Protein AF-A0A920M1F6-F1 (afdb_monomer_lite)

Structure (mmCIF, N/CA/C/O backbone):
data_AF-A0A920M1F6-F1
#
_entry.id   AF-A0A920M1F6-F1
#
loop_
_atom_site.group_PDB
_atom_site.id
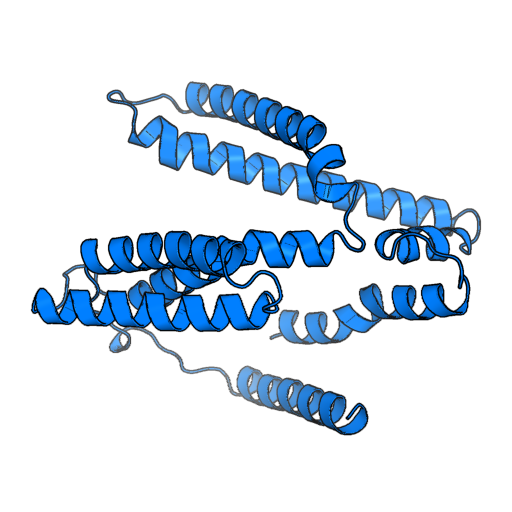_atom_site.type_symbol
_atom_site.label_atom_id
_atom_site.label_alt_id
_atom_site.label_comp_id
_atom_site.label_asym_id
_atom_site.label_entity_id
_atom_site.label_seq_id
_atom_site.pdbx_PDB_ins_code
_atom_site.Cartn_x
_atom_site.Cartn_y
_atom_site.Cartn_z
_atom_site.occupancy
_atom_site.B_iso_or_equiv
_atom_site.auth_seq_id
_atom_site.auth_comp_id
_atom_site.auth_asym_id
_atom_site.auth_atom_id
_atom_site.pdbx_PDB_model_num
ATOM 1 N N . MET A 1 1 ? -15.361 -2.751 -13.226 1.00 88.94 1 MET A N 1
ATOM 2 C CA . MET A 1 1 ? -15.049 -3.568 -14.422 1.00 88.94 1 MET A CA 1
ATOM 3 C C . MET A 1 1 ? -14.012 -2.939 -15.326 1.00 88.94 1 MET A C 1
ATOM 5 O O . MET A 1 1 ? -12.960 -3.536 -15.466 1.00 88.94 1 MET A O 1
ATOM 9 N N . PHE A 1 2 ? -14.235 -1.746 -15.883 1.00 92.50 2 PHE A N 1
ATOM 10 C CA . PHE A 1 2 ? -13.252 -1.105 -16.772 1.00 92.50 2 PHE A CA 1
ATOM 11 C C . PHE A 1 2 ? -11.829 -1.027 -16.178 1.00 92.50 2 PHE A C 1
ATOM 13 O O . PHE A 1 2 ? -10.873 -1.464 -16.807 1.00 92.50 2 PHE A O 1
ATOM 20 N N . ALA A 1 3 ? -11.695 -0.607 -14.915 1.00 94.44 3 ALA A N 1
ATOM 21 C CA . ALA A 1 3 ? -10.401 -0.586 -14.223 1.00 94.44 3 ALA A CA 1
ATOM 22 C C . ALA A 1 3 ? -9.715 -1.967 -14.123 1.00 94.44 3 ALA A C 1
ATOM 24 O O . ALA A 1 3 ? -8.491 -2.040 -14.118 1.00 94.44 3 ALA A O 1
ATOM 25 N N . ALA A 1 4 ? -10.479 -3.065 -14.064 1.00 94.06 4 ALA A N 1
ATOM 26 C CA . ALA A 1 4 ? -9.914 -4.414 -14.045 1.00 94.06 4 ALA A CA 1
ATOM 27 C C . ALA A 1 4 ? -9.305 -4.786 -15.407 1.00 94.06 4 ALA A C 1
ATOM 29 O O . ALA A 1 4 ? -8.218 -5.352 -15.439 1.00 94.06 4 ALA A O 1
ATOM 30 N N . TYR A 1 5 ? -9.933 -4.384 -16.519 1.00 93.81 5 TYR A N 1
ATOM 31 C CA . TYR A 1 5 ? -9.332 -4.513 -17.852 1.00 93.81 5 TYR A CA 1
ATOM 32 C C . TYR A 1 5 ? -8.062 -3.675 -17.995 1.00 93.81 5 TYR A C 1
ATOM 34 O O . TYR A 1 5 ? -7.055 -4.182 -18.477 1.00 93.81 5 TYR A O 1
ATOM 42 N N . LEU A 1 6 ? -8.070 -2.423 -17.522 1.00 94.31 6 LEU A N 1
ATOM 43 C CA . LEU A 1 6 ? -6.865 -1.587 -17.542 1.00 94.31 6 LEU A CA 1
ATOM 44 C C . LEU A 1 6 ? -5.716 -2.217 -16.743 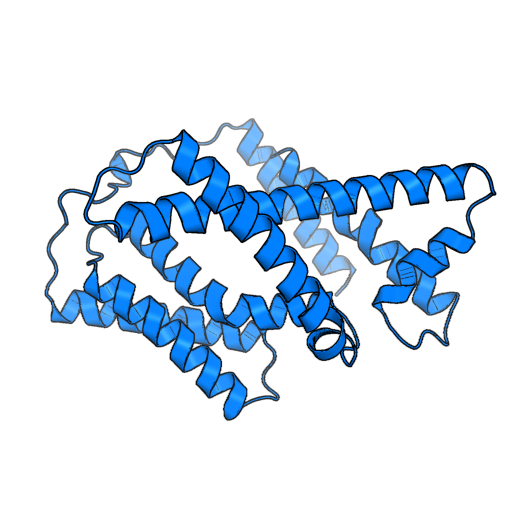1.00 94.31 6 LEU A C 1
ATOM 46 O O . LEU A 1 6 ? -4.565 -2.139 -17.161 1.00 94.31 6 LEU A O 1
ATOM 50 N N . LYS A 1 7 ? -6.015 -2.905 -15.634 1.00 93.19 7 LYS A N 1
ATOM 51 C CA . LYS A 1 7 ? -4.998 -3.641 -14.872 1.00 93.19 7 LYS A CA 1
ATOM 52 C C . LYS A 1 7 ? -4.358 -4.790 -15.655 1.00 93.19 7 LYS A C 1
ATOM 54 O O . LYS A 1 7 ? -3.181 -5.041 -15.428 1.00 93.19 7 LYS A O 1
ATOM 59 N N . LEU A 1 8 ? -5.069 -5.441 -16.580 1.00 92.88 8 LEU A N 1
ATOM 60 C CA . LEU A 1 8 ? -4.474 -6.473 -17.444 1.00 92.88 8 LEU A CA 1
ATOM 61 C C . LEU A 1 8 ? -3.410 -5.898 -18.391 1.00 92.88 8 LEU A C 1
ATOM 63 O O . LEU A 1 8 ? -2.488 -6.609 -18.774 1.00 92.88 8 LEU A O 1
ATOM 67 N N . LEU A 1 9 ? -3.509 -4.612 -18.742 1.00 92.81 9 LEU A N 1
ATOM 68 C CA . LEU A 1 9 ? -2.541 -3.930 -19.606 1.00 92.81 9 LEU A CA 1
ATOM 69 C C . LEU A 1 9 ? -1.298 -3.441 -18.847 1.00 92.81 9 LEU A C 1
ATOM 71 O O . LEU A 1 9 ? -0.249 -3.245 -19.456 1.00 92.81 9 LEU A O 1
ATOM 75 N N . MET A 1 10 ? -1.388 -3.259 -17.525 1.00 91.75 10 MET A N 1
ATOM 76 C CA . MET A 1 10 ? -0.304 -2.685 -16.716 1.00 91.75 10 MET A CA 1
ATOM 77 C C . MET A 1 10 ? 1.034 -3.436 -16.838 1.00 91.75 10 MET A C 1
ATOM 79 O O . MET A 1 10 ? 2.050 -2.760 -17.003 1.00 91.75 10 MET A O 1
ATOM 83 N N . PRO A 1 11 ? 1.095 -4.785 -16.820 1.00 90.25 11 PRO A N 1
ATOM 84 C CA . PRO A 1 11 ? 2.358 -5.497 -17.015 1.00 90.25 11 PRO A CA 1
ATOM 85 C C . PRO A 1 11 ? 3.022 -5.201 -18.366 1.00 90.25 11 PRO A C 1
ATOM 87 O O . PRO A 1 11 ? 4.239 -5.055 -18.429 1.00 90.25 11 PRO A O 1
ATOM 90 N N . PHE A 1 12 ? 2.244 -5.031 -19.438 1.00 90.12 12 PHE A N 1
ATOM 91 C CA . PHE A 1 12 ? 2.786 -4.703 -20.762 1.00 90.12 12 PHE A CA 1
ATOM 92 C C . PHE A 1 12 ? 3.363 -3.289 -20.828 1.00 90.12 12 PHE A C 1
ATOM 94 O O . PHE A 1 12 ? 4.331 -3.054 -21.542 1.00 90.12 12 PHE A O 1
ATOM 101 N N . VAL A 1 13 ?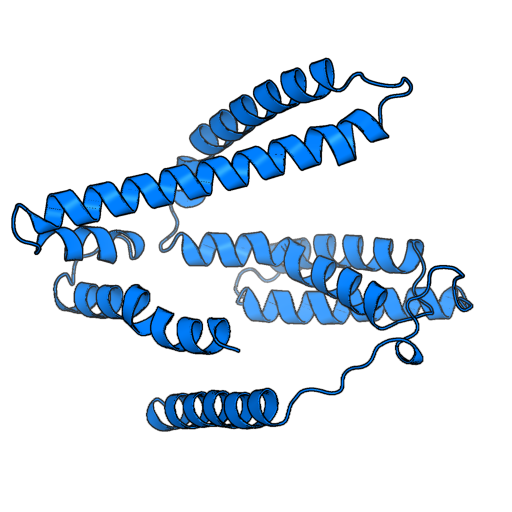 2.791 -2.346 -20.080 1.00 89.25 13 VAL A N 1
ATOM 102 C CA . VAL A 1 13 ? 3.265 -0.955 -20.062 1.00 89.25 13 VAL A CA 1
ATOM 103 C C . VAL A 1 13 ? 4.445 -0.774 -19.105 1.00 89.25 13 VAL A C 1
ATOM 105 O O . VAL A 1 13 ? 5.362 -0.019 -19.406 1.00 89.25 13 VAL A O 1
ATOM 108 N N . VAL A 1 14 ? 4.435 -1.454 -17.955 1.00 89.00 14 VAL A N 1
ATOM 109 C CA . VAL A 1 14 ? 5.391 -1.198 -16.862 1.00 89.00 14 VAL A CA 1
ATOM 110 C C . VAL A 1 14 ? 6.484 -2.264 -16.764 1.00 89.00 14 VAL A C 1
ATOM 112 O O . VAL A 1 14 ? 7.642 -1.925 -16.541 1.00 89.00 14 VAL A O 1
ATOM 115 N N . VAL A 1 15 ? 6.150 -3.548 -16.933 1.00 89.81 15 VAL A N 1
ATOM 116 C CA . VAL A 1 15 ? 7.088 -4.666 -16.711 1.00 89.81 15 VAL A CA 1
ATOM 117 C C . VAL A 1 15 ? 7.843 -5.028 -17.987 1.00 89.81 15 VAL A C 1
ATOM 119 O O . VAL A 1 15 ? 9.054 -5.234 -17.940 1.00 89.81 15 VAL A O 1
ATOM 122 N N . LEU A 1 16 ? 7.159 -5.064 -19.135 1.00 90.94 16 LEU A N 1
ATOM 123 C CA . LEU A 1 16 ? 7.772 -5.439 -20.412 1.00 90.94 16 LEU A CA 1
ATOM 124 C C . LEU A 1 16 ? 8.987 -4.563 -20.784 1.00 90.94 16 LEU A C 1
ATOM 126 O O . LEU A 1 16 ? 10.012 -5.146 -21.140 1.00 90.94 16 LEU A O 1
ATOM 130 N N . PRO A 1 17 ? 8.964 -3.218 -20.632 1.00 89.56 17 PRO A N 1
ATOM 131 C CA . PRO A 1 17 ? 10.164 -2.410 -20.859 1.00 89.56 17 PRO A CA 1
ATOM 132 C C . PRO A 1 17 ? 11.337 -2.811 -19.959 1.00 89.56 17 PRO A C 1
ATOM 134 O O . PRO A 1 17 ? 12.479 -2.786 -20.403 1.00 89.56 17 PRO A O 1
ATOM 137 N N . GLY A 1 18 ? 11.071 -3.233 -18.718 1.00 89.75 18 GLY A N 1
ATOM 138 C CA . GLY A 1 18 ? 12.097 -3.743 -17.808 1.00 89.75 18 GLY A CA 1
ATOM 139 C C . GLY A 1 18 ? 12.735 -5.048 -18.297 1.00 89.75 18 GLY A C 1
ATOM 140 O O . GLY A 1 18 ? 13.953 -5.192 -18.238 1.00 89.75 18 GLY A O 1
ATOM 141 N N . ILE A 1 19 ? 11.933 -5.966 -18.849 1.00 90.06 19 ILE A N 1
ATOM 142 C CA . ILE A 1 19 ? 12.428 -7.214 -19.457 1.00 90.06 19 ILE A CA 1
ATOM 143 C C . ILE A 1 19 ? 13.293 -6.900 -20.684 1.00 90.06 19 ILE A C 1
ATOM 145 O O . ILE A 1 19 ? 14.392 -7.435 -20.818 1.00 90.06 19 ILE A O 1
ATOM 149 N N . CYS A 1 20 ? 12.839 -5.996 -21.559 1.00 91.12 20 CYS A N 1
ATOM 150 C CA . CYS A 1 20 ? 13.628 -5.549 -22.709 1.00 91.12 20 CYS A CA 1
ATOM 151 C C . CYS A 1 20 ? 14.949 -4.897 -22.273 1.00 91.12 20 CYS A C 1
ATOM 153 O O . CYS A 1 20 ? 15.994 -5.180 -22.858 1.00 91.12 20 CYS A O 1
ATOM 155 N N . ALA A 1 21 ? 14.923 -4.075 -21.221 1.00 90.62 21 ALA A N 1
ATOM 156 C CA . ALA A 1 21 ? 16.116 -3.439 -20.675 1.00 90.62 21 ALA A CA 1
ATOM 157 C C . ALA A 1 21 ? 17.141 -4.452 -20.166 1.00 90.62 21 ALA A C 1
ATOM 159 O O . ALA A 1 21 ? 18.325 -4.268 -20.419 1.00 90.62 21 ALA A O 1
ATOM 160 N N . ALA A 1 22 ? 16.706 -5.531 -19.512 1.00 87.19 22 ALA A N 1
ATOM 161 C CA . ALA A 1 22 ? 17.607 -6.577 -19.032 1.00 87.19 22 ALA A CA 1
ATOM 162 C C . ALA A 1 22 ? 18.360 -7.289 -20.174 1.00 87.19 22 ALA A C 1
ATOM 164 O O . ALA A 1 22 ? 19.497 -7.714 -19.989 1.00 87.19 22 ALA A O 1
ATOM 165 N N . VAL A 1 23 ? 17.750 -7.391 -21.362 1.00 89.38 23 VAL A N 1
ATOM 166 C CA . VAL A 1 23 ? 18.384 -7.982 -22.554 1.00 89.38 23 VAL A CA 1
ATOM 167 C C . VAL A 1 23 ? 19.309 -6.984 -23.257 1.00 89.38 23 VAL A C 1
ATOM 169 O O . VAL A 1 23 ? 20.392 -7.353 -23.701 1.00 89.38 23 VAL A O 1
ATOM 172 N N . ILE A 1 24 ? 18.889 -5.722 -23.369 1.00 89.75 24 ILE A N 1
ATOM 173 C CA . ILE A 1 24 ? 19.624 -4.674 -24.099 1.00 89.75 24 ILE A CA 1
ATOM 174 C C . ILE A 1 24 ? 20.797 -4.121 -23.271 1.00 89.75 24 ILE A C 1
ATOM 176 O O . ILE A 1 24 ? 21.837 -3.772 -23.827 1.00 89.75 24 ILE A O 1
ATOM 180 N N . PHE A 1 25 ? 20.650 -4.064 -21.946 1.00 88.50 25 PHE A N 1
ATOM 181 C CA . PHE A 1 25 ? 21.624 -3.521 -20.999 1.00 88.50 25 PHE A CA 1
ATOM 182 C C . PHE A 1 25 ? 21.993 -4.570 -19.932 1.00 88.50 25 PHE A C 1
ATOM 184 O O . PHE A 1 25 ? 21.570 -4.461 -18.779 1.00 88.50 25 PHE A O 1
ATOM 191 N N . PRO A 1 26 ? 22.809 -5.583 -20.278 1.00 77.38 26 PRO A N 1
ATOM 192 C CA . PRO A 1 26 ? 23.112 -6.709 -19.387 1.00 77.38 26 PRO A CA 1
ATOM 193 C C . PRO A 1 26 ? 23.939 -6.332 -18.144 1.00 77.38 26 PRO A C 1
ATOM 195 O O . PRO A 1 26 ? 24.046 -7.130 -17.219 1.00 77.38 26 PRO A O 1
ATOM 198 N N . SER A 1 27 ? 24.521 -5.130 -18.096 1.00 78.75 27 SER A N 1
ATOM 199 C CA . SER A 1 27 ? 25.345 -4.630 -16.986 1.00 78.75 27 SER A CA 1
ATOM 200 C C . SER A 1 27 ? 24.613 -3.632 -16.073 1.00 78.75 27 SER A C 1
ATOM 202 O O . SER A 1 27 ? 25.235 -2.721 -15.529 1.00 78.75 27 SER A O 1
ATOM 204 N N . LEU A 1 28 ? 23.288 -3.740 -15.944 1.00 77.94 28 LEU A N 1
ATOM 205 C CA . LEU A 1 28 ? 22.504 -2.911 -15.023 1.00 77.94 28 LEU A CA 1
ATOM 206 C C . LEU A 1 28 ? 22.825 -3.276 -13.565 1.00 77.94 28 LEU A C 1
ATOM 208 O O . LEU A 1 28 ? 22.473 -4.356 -13.103 1.00 77.94 28 LEU A O 1
ATOM 212 N N . GLU A 1 29 ? 23.438 -2.352 -12.820 1.00 73.25 29 GLU A N 1
ATOM 213 C CA . GLU A 1 29 ? 23.715 -2.543 -11.386 1.00 73.25 29 GLU A CA 1
ATOM 214 C C . GLU A 1 29 ? 22.436 -2.568 -10.531 1.00 73.25 29 GLU A C 1
ATOM 216 O O . GLU A 1 29 ? 22.422 -3.160 -9.454 1.00 73.25 29 GLU A O 1
ATOM 221 N N . ARG A 1 30 ? 21.358 -1.902 -10.978 1.00 77.00 30 ARG A N 1
ATOM 222 C CA . ARG A 1 30 ? 20.078 -1.818 -10.254 1.00 77.00 30 ARG A CA 1
ATOM 223 C C . ARG A 1 30 ? 18.891 -2.008 -11.181 1.00 77.00 30 ARG A C 1
ATOM 225 O O . ARG A 1 30 ? 18.784 -1.333 -12.204 1.00 77.00 30 ARG A O 1
ATOM 232 N N . SER A 1 31 ? 17.941 -2.839 -10.757 1.00 82.62 31 SER A N 1
ATOM 233 C CA . SER A 1 31 ? 16.731 -3.134 -11.536 1.00 82.62 31 SER A CA 1
ATOM 234 C C . SER A 1 31 ? 15.872 -1.889 -11.808 1.00 82.62 31 SER A C 1
ATOM 236 O O . SER A 1 31 ? 15.339 -1.728 -12.904 1.00 82.62 31 SER A O 1
ATOM 238 N N . ASP A 1 32 ? 15.815 -0.945 -10.864 1.00 85.94 32 ASP A N 1
ATOM 239 C CA . ASP A 1 32 ? 15.001 0.272 -10.985 1.00 85.94 32 ASP A CA 1
ATOM 240 C C . ASP A 1 32 ? 15.524 1.263 -12.051 1.00 85.94 32 ASP A C 1
ATOM 242 O O . ASP A 1 32 ? 14.799 2.162 -12.480 1.00 85.94 32 ASP A O 1
ATOM 246 N N . GLN A 1 33 ? 16.771 1.105 -12.517 1.00 86.50 33 GLN A N 1
ATOM 247 C CA . GLN A 1 33 ? 17.351 1.931 -13.587 1.00 86.50 33 GLN A CA 1
ATOM 248 C C . GLN A 1 33 ? 16.920 1.486 -14.992 1.00 86.50 33 GLN A C 1
ATOM 250 O O . GLN A 1 33 ? 17.141 2.215 -15.960 1.00 86.50 33 GLN A O 1
ATOM 255 N N . ALA A 1 34 ? 16.266 0.328 -15.112 1.00 89.12 34 ALA A N 1
ATOM 256 C CA . ALA A 1 34 ? 15.835 -0.236 -16.385 1.00 89.12 34 ALA A CA 1
ATOM 257 C C . ALA A 1 34 ? 14.954 0.730 -17.195 1.00 89.12 34 ALA A C 1
ATOM 259 O O . ALA A 1 34 ? 15.193 0.949 -18.382 1.00 89.12 34 ALA A O 1
ATOM 260 N N . TYR A 1 35 ? 13.960 1.352 -16.554 1.00 88.12 35 TYR A N 1
ATOM 261 C CA . TYR A 1 35 ? 13.019 2.233 -17.248 1.00 88.12 35 TYR A CA 1
ATOM 262 C C . TYR A 1 35 ? 13.672 3.549 -17.723 1.00 88.12 35 TYR A C 1
ATOM 264 O O . TYR A 1 35 ? 13.534 3.871 -18.905 1.00 88.12 35 TYR A O 1
ATOM 272 N N . PRO A 1 36 ? 14.453 4.278 -16.894 1.00 88.12 36 PRO A N 1
ATOM 273 C CA . PRO A 1 36 ? 15.254 5.410 -17.373 1.00 88.12 36 PRO A CA 1
ATOM 274 C C . PRO A 1 36 ? 16.194 5.069 -18.540 1.00 88.12 36 PRO A C 1
ATOM 276 O O . PRO A 1 36 ? 16.301 5.852 -19.482 1.00 88.12 36 PRO A O 1
ATOM 279 N N . MET A 1 37 ? 16.835 3.895 -18.516 1.00 87.88 37 MET A N 1
ATOM 280 C CA . MET A 1 37 ? 17.718 3.448 -19.603 1.00 87.88 37 MET A CA 1
ATOM 281 C C . MET A 1 37 ? 16.955 3.143 -20.898 1.00 87.88 37 MET A C 1
ATOM 283 O O . MET A 1 37 ? 17.448 3.408 -21.989 1.00 87.88 37 MET A O 1
ATOM 287 N N . MET A 1 38 ? 15.724 2.636 -20.817 1.00 90.00 38 MET A N 1
ATOM 288 C CA . MET A 1 38 ? 14.868 2.507 -22.004 1.00 90.00 38 MET A CA 1
ATOM 289 C C . MET A 1 38 ? 14.459 3.872 -22.561 1.00 90.00 38 MET A C 1
ATOM 291 O O . MET A 1 38 ? 14.411 4.050 -23.777 1.00 90.00 38 MET A O 1
ATOM 295 N N . MET A 1 39 ? 14.203 4.858 -21.694 1.00 89.69 39 MET A N 1
ATOM 296 C CA . MET A 1 39 ? 13.847 6.208 -22.135 1.00 89.69 39 MET A CA 1
ATOM 297 C C . MET A 1 39 ? 14.970 6.870 -22.936 1.00 89.69 39 MET A C 1
ATOM 299 O O . MET A 1 39 ? 14.663 7.592 -23.879 1.00 89.69 39 MET A O 1
ATOM 303 N N . SER A 1 40 ? 16.248 6.600 -22.639 1.00 88.19 40 SER A N 1
ATOM 304 C CA . SER A 1 40 ? 17.364 7.189 -23.397 1.00 88.19 40 SER A CA 1
ATOM 305 C C . SER A 1 40 ? 17.432 6.739 -24.860 1.00 88.19 40 SER A C 1
ATOM 307 O O . SER A 1 40 ? 18.162 7.340 -25.641 1.00 88.19 40 SER A O 1
ATOM 309 N N . LEU A 1 41 ? 16.678 5.706 -25.249 1.00 90.50 41 LEU A N 1
ATOM 310 C CA . LEU A 1 41 ? 16.551 5.268 -26.642 1.00 90.50 41 LEU A CA 1
ATOM 311 C C . LEU A 1 41 ? 15.526 6.096 -27.442 1.00 90.50 41 LEU A C 1
ATOM 313 O O . LEU A 1 41 ? 15.408 5.924 -28.655 1.00 90.50 41 LEU A O 1
ATOM 317 N N . LEU A 1 42 ? 14.763 6.977 -26.786 1.00 93.12 42 LEU A N 1
ATOM 318 C CA . LEU A 1 42 ? 13.749 7.804 -27.438 1.00 93.12 42 LEU A CA 1
ATOM 319 C C . LEU A 1 42 ? 14.374 8.986 -28.201 1.00 93.12 42 LEU A C 1
ATOM 321 O O . LEU A 1 42 ? 15.347 9.582 -27.740 1.00 93.12 42 LEU A O 1
ATOM 325 N N . PRO A 1 43 ? 13.779 9.407 -29.334 1.00 94.94 43 PRO A N 1
ATOM 326 C CA . PRO A 1 43 ? 14.238 10.583 -30.066 1.00 94.94 43 PRO A CA 1
ATOM 327 C C . PRO A 1 43 ? 13.984 11.879 -29.281 1.00 94.94 43 PRO A C 1
ATOM 329 O O . PRO A 1 43 ? 13.056 11.972 -28.474 1.00 94.94 43 PRO A O 1
ATOM 332 N N . ASN A 1 44 ? 14.764 12.919 -29.592 1.00 87.38 44 ASN A N 1
ATOM 333 C CA . ASN A 1 44 ? 14.906 14.138 -28.780 1.00 87.38 44 ASN A CA 1
ATOM 334 C C . ASN A 1 44 ? 13.614 14.939 -28.480 1.00 87.38 44 ASN A C 1
ATOM 336 O O . ASN A 1 44 ? 13.601 15.712 -27.531 1.00 87.38 44 ASN A O 1
ATOM 340 N N . GLY A 1 45 ? 12.506 14.753 -29.203 1.00 92.62 45 GLY A N 1
ATOM 341 C CA . GLY A 1 45 ? 11.203 15.334 -28.828 1.00 92.62 45 GLY A CA 1
ATOM 342 C C . GLY A 1 45 ? 10.395 14.460 -27.857 1.00 92.62 45 GLY A C 1
ATOM 343 O O . GLY A 1 45 ? 9.853 14.946 -26.863 1.00 92.62 45 GLY A O 1
ATOM 344 N N . LEU A 1 46 ? 10.341 13.150 -28.122 1.00 93.75 46 LEU A N 1
ATOM 345 C CA . LEU A 1 46 ? 9.598 12.185 -27.303 1.00 93.75 46 LEU A CA 1
ATOM 346 C C . LEU A 1 46 ? 10.266 11.956 -25.947 1.00 93.75 46 LEU A C 1
ATOM 348 O O . LEU A 1 46 ? 9.567 11.794 -24.948 1.00 93.75 46 LEU A O 1
ATOM 352 N N . LEU A 1 47 ? 11.599 11.999 -25.891 1.00 92.31 47 LEU A N 1
ATOM 353 C CA . LEU A 1 47 ? 12.347 11.950 -24.637 1.00 92.31 47 LEU A CA 1
ATOM 354 C C . LEU A 1 47 ? 11.913 13.081 -23.691 1.00 92.31 47 LEU A C 1
ATOM 356 O O . LEU A 1 47 ? 11.578 12.828 -22.537 1.00 92.31 47 LEU A O 1
ATOM 360 N N . GLY A 1 48 ? 11.852 14.321 -24.190 1.00 93.12 48 GLY A N 1
ATOM 361 C CA . GLY A 1 48 ? 11.433 15.475 -23.390 1.00 93.12 48 GLY A CA 1
ATOM 362 C C . GLY A 1 48 ? 9.983 15.367 -22.914 1.00 93.12 48 GLY A C 1
ATOM 363 O O . GLY A 1 48 ? 9.698 15.605 -21.741 1.00 93.12 48 GLY A O 1
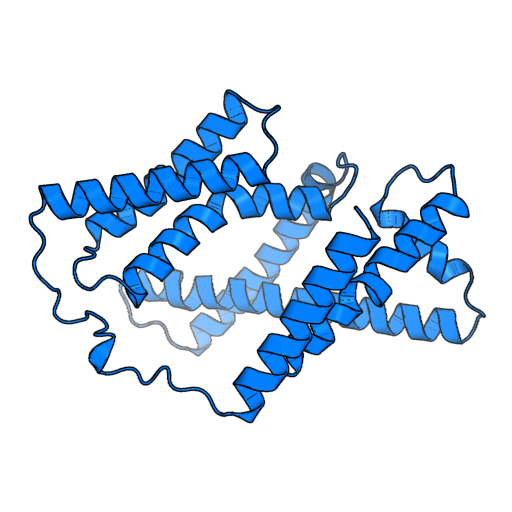ATOM 364 N N . LEU A 1 49 ? 9.073 14.943 -23.799 1.00 95.31 49 LEU A N 1
ATOM 365 C CA . LEU A 1 49 ? 7.659 14.753 -23.464 1.00 95.31 49 LEU A CA 1
ATOM 366 C C . LEU A 1 49 ? 7.461 13.676 -22.385 1.00 95.31 49 LEU A C 1
ATOM 368 O O . LEU A 1 49 ? 6.751 13.896 -21.405 1.00 95.31 49 LEU A O 1
ATOM 372 N N . THR A 1 50 ? 8.094 12.516 -22.557 1.00 93.00 50 THR A N 1
ATOM 373 C CA . THR A 1 50 ? 7.984 11.391 -21.616 1.00 93.00 50 THR A CA 1
ATOM 374 C C . THR A 1 50 ? 8.617 11.717 -20.268 1.00 93.00 50 THR A C 1
ATOM 376 O O . THR A 1 50 ? 8.028 11.413 -19.232 1.00 93.00 50 THR A O 1
ATOM 379 N N . PHE A 1 51 ? 9.761 12.403 -20.259 1.00 92.94 51 PHE A N 1
ATOM 380 C CA . PHE A 1 51 ? 10.393 12.884 -19.034 1.00 92.94 51 PHE A CA 1
ATOM 381 C C . PHE A 1 51 ? 9.506 13.885 -18.286 1.00 92.94 51 PHE A C 1
ATOM 383 O O . PHE A 1 51 ? 9.275 13.723 -17.088 1.00 92.94 51 PHE A O 1
ATOM 390 N N . ALA A 1 52 ? 8.938 14.874 -18.983 1.00 95.19 52 ALA A N 1
ATOM 391 C CA . ALA A 1 52 ? 8.021 15.837 -18.375 1.00 95.19 52 ALA A CA 1
ATOM 392 C C . ALA A 1 52 ? 6.779 15.152 -17.777 1.00 95.19 52 ALA A C 1
ATOM 394 O O . ALA A 1 52 ? 6.398 15.450 -16.644 1.00 95.19 52 ALA A O 1
ATOM 395 N N . ALA A 1 53 ? 6.184 14.197 -18.501 1.00 95.06 53 ALA A N 1
ATOM 396 C CA . ALA A 1 53 ? 5.041 13.423 -18.019 1.00 95.06 53 ALA A CA 1
ATOM 397 C C . ALA A 1 53 ? 5.385 12.593 -16.770 1.00 95.06 53 ALA A C 1
ATOM 399 O O . ALA A 1 53 ? 4.606 12.570 -15.816 1.00 95.06 53 ALA A O 1
ATOM 400 N N . LEU A 1 54 ? 6.561 11.957 -16.743 1.00 93.56 54 LEU A N 1
ATOM 401 C CA . LEU A 1 54 ? 7.036 11.181 -15.598 1.00 93.56 54 LEU A CA 1
ATOM 402 C C . LEU A 1 54 ? 7.224 12.067 -14.359 1.00 93.56 54 LEU A C 1
ATOM 404 O O . LEU A 1 54 ? 6.715 11.742 -13.288 1.00 93.56 54 LEU A O 1
ATOM 408 N N . ILE A 1 55 ? 7.901 13.210 -14.504 1.00 95.19 55 ILE A N 1
ATOM 409 C CA . ILE A 1 55 ? 8.106 14.160 -13.403 1.00 95.19 55 ILE A CA 1
ATOM 410 C C . ILE A 1 55 ? 6.767 14.695 -12.887 1.00 95.19 55 ILE A C 1
ATOM 412 O O . ILE A 1 55 ? 6.543 14.713 -11.676 1.00 95.19 55 ILE A O 1
ATOM 416 N N . ALA A 1 56 ? 5.847 15.069 -13.781 1.00 97.12 56 ALA A N 1
ATOM 417 C CA . ALA A 1 56 ? 4.512 15.521 -13.397 1.00 97.12 56 ALA A CA 1
ATOM 418 C C . ALA A 1 56 ? 3.741 14.442 -12.611 1.00 97.12 56 ALA A C 1
ATOM 420 O O . ALA A 1 56 ? 3.146 14.744 -11.574 1.00 97.12 56 ALA A O 1
ATOM 421 N N . ALA A 1 57 ? 3.794 13.181 -13.053 1.00 96.06 57 ALA A N 1
ATOM 422 C CA . ALA A 1 57 ? 3.156 12.058 -12.368 1.00 96.06 57 ALA A CA 1
ATOM 423 C C . ALA A 1 57 ? 3.763 11.789 -10.978 1.00 96.06 57 ALA A C 1
ATOM 425 O O . ALA A 1 57 ? 3.026 11.539 -10.018 1.00 96.06 57 ALA A O 1
ATOM 426 N N . ILE A 1 58 ? 5.091 11.889 -10.842 1.00 94.81 58 ILE A N 1
ATOM 427 C CA . ILE A 1 58 ? 5.795 11.741 -9.559 1.00 94.81 58 ILE A CA 1
ATOM 428 C C . ILE A 1 58 ? 5.392 12.862 -8.597 1.00 94.81 58 ILE A C 1
ATOM 430 O O . ILE A 1 58 ? 4.995 12.579 -7.467 1.00 94.81 58 ILE A O 1
ATOM 434 N N . ILE A 1 59 ? 5.435 14.125 -9.038 1.00 96.25 59 ILE A N 1
ATOM 435 C CA . ILE A 1 59 ? 5.061 15.280 -8.206 1.00 96.25 59 ILE A CA 1
ATOM 436 C C . ILE A 1 59 ? 3.595 15.180 -7.774 1.00 96.25 59 ILE A C 1
ATOM 438 O O . ILE A 1 59 ? 3.284 15.420 -6.609 1.00 96.25 59 ILE A O 1
ATOM 442 N N . SER A 1 60 ? 2.698 14.779 -8.679 1.00 97.38 60 SER A N 1
ATOM 443 C CA . SER A 1 60 ? 1.281 14.574 -8.364 1.00 97.38 60 SER A CA 1
ATOM 444 C C . SER A 1 60 ? 1.078 13.491 -7.296 1.00 97.38 60 SER A C 1
ATOM 446 O O . SER A 1 60 ? 0.347 13.705 -6.327 1.00 97.38 60 SER A O 1
ATOM 448 N N . SER A 1 61 ? 1.781 12.363 -7.421 1.00 96.81 61 SER A N 1
ATOM 449 C CA . SER A 1 61 ? 1.711 11.263 -6.453 1.00 96.81 61 SER A CA 1
ATOM 450 C C . SER A 1 61 ? 2.262 11.674 -5.085 1.00 96.81 61 SER A C 1
ATOM 452 O O . SER A 1 61 ? 1.619 11.424 -4.066 1.00 96.81 61 SER A O 1
ATOM 454 N N . LEU A 1 62 ? 3.408 12.365 -5.054 1.00 95.56 62 LEU A N 1
ATOM 455 C CA . LEU A 1 62 ? 3.997 12.896 -3.822 1.00 95.56 62 LEU A CA 1
ATOM 456 C C . LEU A 1 62 ? 3.061 13.896 -3.140 1.00 95.56 62 LEU A C 1
ATOM 458 O O . LEU A 1 62 ? 2.803 13.769 -1.947 1.00 95.56 62 LEU A O 1
ATOM 462 N N . ALA A 1 63 ? 2.491 14.840 -3.892 1.00 95.06 63 ALA A N 1
ATOM 463 C CA . ALA A 1 63 ? 1.542 15.810 -3.357 1.00 95.06 63 ALA A CA 1
ATOM 464 C C . ALA A 1 63 ? 0.313 15.124 -2.738 1.00 95.06 63 ALA A C 1
ATOM 466 O O . ALA A 1 63 ? -0.109 15.492 -1.641 1.00 95.06 63 ALA A O 1
ATOM 467 N N . SER A 1 64 ? -0.229 14.096 -3.402 1.00 96.88 64 SER A N 1
ATOM 468 C CA . SER A 1 64 ? -1.349 13.311 -2.879 1.00 96.88 64 SER A CA 1
ATOM 469 C C . SER A 1 64 ? -0.982 12.584 -1.579 1.00 96.88 64 SER A C 1
ATOM 471 O O . SER A 1 64 ? -1.701 12.724 -0.590 1.00 96.88 64 SER A O 1
ATOM 473 N N . MET A 1 65 ? 0.162 11.891 -1.534 1.00 96.06 65 MET A N 1
ATOM 474 C CA . MET A 1 65 ? 0.623 11.181 -0.333 1.00 96.06 65 MET A CA 1
ATOM 475 C C . MET A 1 65 ? 0.885 12.136 0.839 1.00 96.06 65 MET A C 1
ATOM 477 O O . MET A 1 65 ? 0.431 11.889 1.956 1.00 96.06 65 MET A O 1
ATOM 481 N N . THR A 1 66 ? 1.567 13.256 0.591 1.00 96.50 66 THR A N 1
ATOM 482 C CA . THR A 1 66 ? 1.836 14.282 1.606 1.00 96.50 66 THR A CA 1
ATOM 483 C C . THR A 1 66 ? 0.541 14.902 2.135 1.00 96.50 66 THR A C 1
ATOM 485 O O . THR A 1 66 ? 0.409 15.122 3.341 1.00 96.50 66 THR A O 1
ATOM 488 N N . ASN A 1 67 ? -0.448 15.135 1.268 1.00 96.19 67 ASN A N 1
ATOM 489 C CA . ASN A 1 67 ? -1.760 15.623 1.683 1.00 96.19 67 ASN A CA 1
ATOM 490 C C . ASN A 1 67 ? -2.516 14.600 2.549 1.00 96.19 67 ASN A C 1
ATOM 492 O O . ASN A 1 67 ? -3.122 14.973 3.555 1.00 96.19 67 ASN A O 1
ATOM 496 N N . SER A 1 68 ? -2.443 13.310 2.213 1.00 97.25 68 SER A N 1
ATOM 497 C CA . SER A 1 68 ? -3.017 12.244 3.040 1.00 97.25 68 SER A CA 1
ATOM 498 C C . SER A 1 68 ? -2.373 12.189 4.427 1.00 97.25 68 SER A C 1
ATOM 500 O O . SER A 1 68 ? -3.101 12.175 5.415 1.00 97.25 68 SER A O 1
ATOM 502 N N . ILE A 1 69 ? -1.038 12.247 4.530 1.00 97.06 69 ILE A N 1
ATOM 503 C CA . ILE A 1 69 ? -0.326 12.289 5.824 1.00 97.06 69 ILE A CA 1
ATOM 504 C C . ILE A 1 69 ? -0.774 13.501 6.651 1.00 97.06 69 ILE A C 1
ATOM 506 O O . ILE A 1 69 ? -1.083 13.375 7.835 1.00 97.06 69 ILE A O 1
ATOM 510 N N . SER A 1 70 ? -0.839 14.672 6.016 1.00 96.94 70 SER A N 1
ATOM 511 C CA . SER A 1 70 ? -1.276 15.923 6.638 1.00 96.94 70 SER A CA 1
ATOM 512 C C . SER A 1 70 ? -2.698 15.825 7.199 1.00 96.94 70 SER A C 1
ATOM 514 O O . SER A 1 70 ? -2.953 16.224 8.337 1.00 96.94 70 SER A O 1
ATOM 516 N N . THR A 1 71 ? -3.614 15.237 6.430 1.00 95.94 71 THR A N 1
ATOM 517 C CA . THR A 1 71 ? -5.027 15.099 6.804 1.00 95.94 71 THR A CA 1
ATOM 518 C C . THR A 1 71 ? -5.203 14.079 7.926 1.00 95.94 71 THR A C 1
ATOM 520 O O . THR A 1 71 ? -5.825 14.397 8.935 1.00 95.94 71 THR A O 1
ATOM 523 N N . ILE A 1 72 ? -4.582 12.899 7.807 1.00 96.44 72 ILE A N 1
ATOM 524 C CA . ILE A 1 72 ? -4.609 11.857 8.848 1.00 96.44 72 ILE A CA 1
ATOM 525 C C . ILE A 1 72 ? -4.052 12.418 10.159 1.00 96.44 72 ILE A C 1
ATOM 527 O O . ILE A 1 72 ? -4.663 12.288 11.215 1.00 96.44 72 ILE A O 1
ATOM 531 N N . PHE A 1 73 ? -2.916 13.117 10.117 1.00 97.00 73 PHE A N 1
ATOM 532 C CA . PHE A 1 73 ? -2.348 13.688 11.333 1.00 97.00 73 PHE A CA 1
ATOM 533 C C . PHE A 1 73 ? -3.226 14.793 11.931 1.00 97.00 73 PHE A C 1
ATOM 535 O O . PHE A 1 73 ? -3.415 14.842 13.142 1.00 97.00 73 PHE A O 1
ATOM 542 N N . THR A 1 74 ? -3.752 15.711 11.123 1.00 96.00 74 THR A N 1
ATOM 543 C CA . THR A 1 74 ? -4.516 16.855 11.650 1.00 96.00 74 THR A CA 1
ATOM 544 C C . THR A 1 74 ? -5.889 16.449 12.177 1.00 96.00 74 THR A C 1
ATOM 546 O O . THR A 1 74 ? -6.282 16.907 13.250 1.00 96.00 74 THR A O 1
ATOM 549 N N . ILE A 1 75 ? -6.605 15.585 11.456 1.00 93.75 75 ILE A N 1
ATOM 550 C CA . ILE A 1 75 ? -7.969 15.176 11.794 1.00 93.75 75 ILE A CA 1
ATOM 551 C C . ILE A 1 75 ? -7.952 13.996 12.768 1.00 93.75 75 ILE A C 1
ATOM 553 O O . ILE A 1 75 ? -8.534 14.094 13.847 1.00 93.75 75 ILE A O 1
ATOM 557 N N . ASP A 1 76 ? -7.254 12.910 12.433 1.00 93.62 76 ASP A N 1
ATOM 558 C CA . ASP A 1 76 ? -7.370 11.661 13.194 1.00 93.62 76 ASP A CA 1
ATOM 559 C C . ASP A 1 76 ? -6.512 11.660 14.463 1.00 93.62 76 ASP A C 1
ATOM 561 O O . ASP A 1 76 ? -6.871 11.005 15.441 1.00 93.62 76 ASP A O 1
ATOM 565 N N . VAL A 1 77 ? -5.400 12.405 14.474 1.00 94.75 77 VAL A N 1
ATOM 566 C CA . VAL A 1 77 ? -4.483 12.476 15.623 1.00 94.75 77 VAL A CA 1
ATOM 567 C C . VAL A 1 77 ? -4.656 13.786 16.388 1.00 94.75 77 VAL A C 1
ATOM 569 O O . VAL A 1 77 ? -5.080 13.779 17.540 1.00 94.75 77 VAL A O 1
ATOM 572 N N . TYR A 1 78 ? -4.349 14.928 15.773 1.00 94.38 78 TYR A N 1
ATOM 573 C CA . TYR A 1 78 ? -4.271 16.211 16.473 1.00 94.38 78 TYR A CA 1
ATOM 574 C C . TYR A 1 78 ? -5.632 16.680 17.000 1.00 94.38 78 TYR A C 1
ATOM 576 O O . TYR A 1 78 ? -5.744 17.015 18.177 1.00 94.38 78 TYR A O 1
ATOM 584 N N . ARG A 1 79 ? -6.679 16.680 16.162 1.00 93.38 79 ARG A N 1
ATOM 585 C CA . ARG A 1 79 ? -8.033 17.072 16.583 1.00 93.38 79 ARG A CA 1
ATOM 586 C C . ARG A 1 79 ? -8.604 16.116 17.634 1.00 93.38 79 ARG A C 1
ATOM 588 O O . ARG A 1 79 ? -9.162 16.603 18.609 1.00 93.38 79 ARG A O 1
ATOM 595 N N . ASN A 1 80 ? -8.427 14.802 17.481 1.00 91.31 80 ASN A N 1
ATOM 596 C CA . ASN A 1 80 ? -8.950 13.812 18.434 1.00 91.31 80 ASN A CA 1
ATOM 597 C C . ASN A 1 80 ? -8.224 13.809 19.791 1.00 91.31 80 ASN A C 1
ATOM 599 O O . ASN A 1 80 ? -8.839 13.495 20.806 1.00 91.31 80 ASN A O 1
ATOM 603 N N . LEU A 1 81 ? -6.930 14.147 19.829 1.00 91.94 81 LEU A N 1
ATOM 604 C CA . LEU A 1 81 ? -6.160 14.255 21.077 1.00 91.94 81 LEU A CA 1
ATOM 605 C C . LEU A 1 81 ? -6.266 15.639 21.734 1.00 91.94 81 LEU A C 1
ATOM 607 O O . LEU A 1 81 ? -5.912 15.795 22.904 1.00 91.94 81 LEU A O 1
ATOM 611 N N . SER A 1 82 ? -6.721 16.653 20.998 1.00 89.62 82 SER A N 1
ATOM 612 C CA . SER A 1 82 ? -6.920 17.994 21.536 1.00 89.62 82 SER A CA 1
ATOM 613 C C . SER A 1 82 ? -8.102 18.012 22.503 1.00 89.62 82 SER A C 1
ATOM 615 O O . SER A 1 82 ? -9.218 17.634 22.166 1.00 89.62 82 SER A O 1
ATOM 617 N N . SER A 1 83 ? -7.875 18.539 23.705 1.00 81.31 83 SER A N 1
ATOM 618 C CA . SER A 1 83 ? -8.925 18.758 24.708 1.00 81.31 83 SER A CA 1
ATOM 619 C C . SER A 1 83 ? -9.839 19.949 24.394 1.00 81.31 83 SER A C 1
ATOM 621 O O . SER A 1 83 ? -10.815 20.181 25.104 1.00 81.31 83 SER A O 1
ATOM 623 N N . LYS A 1 84 ? -9.515 20.730 23.356 1.00 88.62 84 LYS A N 1
ATOM 624 C CA . LYS A 1 84 ? -10.267 21.913 22.924 1.00 88.62 84 LYS A CA 1
ATOM 625 C C . LYS A 1 84 ? -10.658 21.798 21.461 1.00 88.62 84 LYS A C 1
ATOM 627 O O . LYS A 1 84 ? -9.912 21.226 20.663 1.00 88.62 84 LYS A O 1
ATOM 632 N N . GLU A 1 85 ? -11.772 22.430 21.104 1.00 86.75 85 GLU A N 1
ATOM 633 C CA . GLU A 1 85 ? -12.137 22.615 19.704 1.00 86.75 85 GLU A CA 1
ATOM 634 C C . GLU A 1 85 ? -11.059 23.433 18.987 1.00 86.75 85 GLU A C 1
ATOM 636 O O . GLU A 1 85 ? -10.721 24.554 19.374 1.00 86.75 85 GLU A O 1
ATOM 641 N N . VAL A 1 86 ? -10.491 22.841 17.939 1.00 90.38 86 VAL A N 1
ATOM 642 C CA . VAL A 1 86 ? -9.474 23.475 17.100 1.00 90.38 86 VAL A CA 1
ATOM 643 C C . VAL A 1 86 ? -10.153 24.026 15.854 1.00 90.38 86 VAL A C 1
ATOM 645 O O . VAL A 1 86 ? -10.840 23.290 15.139 1.00 90.38 86 VAL A O 1
ATOM 648 N N . SER A 1 87 ? -9.926 25.309 15.574 1.00 93.38 87 SER A N 1
ATOM 649 C CA . SER A 1 87 ? -10.441 25.961 14.371 1.00 93.38 87 SER A CA 1
ATOM 650 C C . SER A 1 87 ? -9.843 25.370 13.091 1.00 93.38 87 SER A C 1
ATOM 652 O O . SER A 1 87 ? -8.660 25.023 13.039 1.00 93.38 87 SER A O 1
ATOM 654 N N . GLU A 1 88 ? -10.638 25.335 12.019 1.00 93.44 88 GLU A N 1
ATOM 655 C CA . GLU A 1 88 ? -10.213 24.820 10.706 1.00 93.44 88 GLU A CA 1
ATOM 656 C C . GLU A 1 88 ? -8.966 25.543 10.170 1.00 93.44 88 GLU A C 1
ATOM 658 O O . GLU A 1 88 ? -8.030 24.919 9.675 1.00 93.44 88 GLU A O 1
ATOM 663 N N . ALA A 1 89 ? -8.885 26.865 10.357 1.00 93.81 89 ALA A N 1
ATOM 664 C CA . ALA A 1 89 ? -7.720 27.649 9.947 1.00 93.81 89 ALA A CA 1
ATOM 665 C C . ALA A 1 89 ? -6.425 27.209 10.657 1.00 93.81 89 ALA A C 1
ATOM 667 O O . ALA A 1 89 ? -5.343 27.259 10.065 1.00 93.81 89 ALA A O 1
ATOM 668 N N . SER A 1 90 ? -6.518 26.774 11.916 1.00 92.75 90 SER A N 1
ATOM 669 C CA . SER A 1 90 ? -5.376 26.239 12.662 1.00 92.75 90 SER A CA 1
ATOM 670 C C . SER A 1 90 ? -5.006 24.837 12.184 1.00 92.75 90 SER A C 1
ATOM 672 O O . SER A 1 90 ? -3.820 24.565 12.000 1.00 92.75 90 SER A O 1
ATOM 674 N N . LEU A 1 91 ? -5.993 23.980 11.899 1.00 93.94 91 LEU A N 1
ATOM 675 C CA . LEU A 1 91 ? -5.752 22.643 11.347 1.00 93.94 91 LEU A CA 1
ATOM 676 C C . LEU A 1 91 ? -5.036 22.708 9.998 1.00 93.94 91 LEU A C 1
ATOM 678 O O . LEU A 1 91 ? -4.051 22.003 9.809 1.00 93.94 91 LEU A O 1
ATOM 682 N N . VAL A 1 92 ? -5.433 23.618 9.104 1.00 94.81 92 VAL A N 1
ATOM 683 C CA . VAL A 1 92 ? -4.747 23.816 7.815 1.00 94.81 92 VAL A CA 1
ATOM 684 C C . VAL A 1 92 ? -3.296 24.270 8.013 1.00 94.81 92 VAL A C 1
ATOM 686 O O . VAL A 1 92 ? -2.396 23.781 7.329 1.00 94.81 92 VAL A O 1
ATOM 689 N N . LYS A 1 93 ? -3.027 25.181 8.960 1.00 95.81 93 LYS A N 1
ATOM 690 C CA . LYS A 1 93 ? -1.652 25.627 9.266 1.00 95.81 93 LYS A CA 1
ATOM 691 C C . LYS A 1 93 ? -0.788 24.478 9.787 1.00 95.81 93 LYS A C 1
ATOM 693 O O . LYS A 1 93 ? 0.324 24.287 9.301 1.00 95.81 93 LYS A O 1
ATOM 698 N N . ILE A 1 94 ? -1.307 23.702 10.736 1.00 95.69 94 ILE A N 1
ATOM 699 C CA . ILE A 1 94 ? -0.619 22.527 11.286 1.00 95.69 94 ILE A CA 1
ATOM 700 C C . ILE A 1 94 ? -0.395 21.494 10.183 1.00 95.69 94 ILE A C 1
ATOM 702 O O . ILE A 1 94 ? 0.715 20.994 10.030 1.00 95.69 94 ILE A O 1
ATOM 706 N N . GLY A 1 95 ? -1.409 21.247 9.358 1.00 96.00 95 GLY A N 1
ATOM 707 C CA . GLY A 1 95 ? -1.335 20.329 8.234 1.00 96.00 95 GLY A CA 1
ATOM 708 C C . GLY A 1 95 ? -0.237 20.696 7.244 1.00 96.00 95 GLY A C 1
ATOM 709 O O . GLY A 1 95 ? 0.533 19.823 6.842 1.00 96.00 95 GLY A O 1
ATOM 710 N N . ARG A 1 96 ? -0.096 21.978 6.894 1.00 95.69 96 ARG A N 1
ATOM 711 C CA . ARG A 1 96 ? 0.999 22.452 6.032 1.00 95.69 96 ARG A CA 1
ATOM 712 C C . ARG A 1 96 ? 2.374 22.221 6.660 1.00 95.69 96 ARG A C 1
ATOM 714 O O . ARG A 1 96 ? 3.302 21.847 5.949 1.00 95.69 96 ARG A O 1
ATOM 721 N N . ASN A 1 97 ? 2.510 22.404 7.972 1.00 96.69 97 ASN A N 1
ATOM 722 C CA . ASN A 1 97 ? 3.770 22.137 8.671 1.00 96.69 97 ASN A CA 1
ATOM 723 C C . ASN A 1 97 ? 4.095 20.637 8.689 1.00 96.69 97 ASN A C 1
ATOM 725 O O . ASN A 1 97 ? 5.220 20.251 8.388 1.00 96.69 97 ASN A O 1
ATOM 729 N N . VAL A 1 98 ? 3.104 19.788 8.972 1.00 97.19 98 VAL A N 1
ATOM 730 C CA . VAL A 1 98 ? 3.244 18.323 8.944 1.00 97.19 98 VAL A CA 1
ATOM 731 C C . VAL A 1 98 ? 3.624 17.840 7.549 1.00 97.19 98 VAL A C 1
ATOM 733 O O . VAL A 1 98 ? 4.519 17.012 7.416 1.00 97.19 98 VAL A O 1
ATOM 736 N N . ALA A 1 99 ? 3.003 18.397 6.507 1.00 96.44 99 ALA A N 1
ATOM 737 C CA . ALA A 1 99 ? 3.348 18.119 5.119 1.00 96.44 99 ALA A CA 1
ATOM 738 C C . ALA A 1 99 ? 4.836 18.399 4.847 1.00 96.44 99 ALA A C 1
ATOM 740 O O . ALA A 1 99 ? 5.559 17.503 4.412 1.00 96.44 99 ALA A O 1
ATOM 741 N N . TRP A 1 100 ? 5.320 19.598 5.185 1.00 96.62 100 TRP A N 1
ATOM 742 C CA . TRP A 1 100 ? 6.732 19.962 5.029 1.00 96.62 100 TRP A CA 1
ATOM 743 C C . TRP A 1 100 ? 7.682 19.050 5.810 1.00 96.62 100 TRP A C 1
ATOM 745 O O . TRP A 1 100 ? 8.669 18.571 5.253 1.00 96.62 100 TRP A O 1
ATOM 755 N N . ILE A 1 101 ? 7.369 18.769 7.076 1.00 96.88 101 ILE A N 1
ATOM 756 C CA . ILE A 1 101 ? 8.179 17.890 7.927 1.00 96.88 101 ILE A CA 1
ATOM 757 C C . ILE A 1 101 ? 8.212 16.466 7.358 1.00 96.88 101 ILE A C 1
ATOM 759 O O . ILE A 1 101 ? 9.275 15.852 7.317 1.00 96.88 101 ILE A O 1
ATOM 763 N N . SER A 1 102 ? 7.081 15.949 6.865 1.00 96.38 102 SER A N 1
ATOM 764 C CA . SER A 1 102 ? 7.008 14.606 6.279 1.00 96.38 102 SER A CA 1
ATOM 765 C C . SER A 1 102 ? 7.902 14.464 5.045 1.00 96.38 102 SER A C 1
ATOM 767 O O . SER A 1 102 ? 8.616 13.471 4.922 1.00 96.38 102 SER A O 1
ATOM 769 N N . VAL A 1 103 ? 7.937 15.482 4.175 1.00 96.00 103 VAL A N 1
ATOM 770 C CA . VAL A 1 103 ? 8.820 15.509 3.001 1.00 96.00 103 VAL A CA 1
ATOM 771 C C . VAL A 1 103 ? 10.284 15.586 3.431 1.00 96.00 103 VAL A C 1
ATOM 773 O O . VAL A 1 103 ? 11.114 14.863 2.888 1.00 96.00 103 VAL A O 1
ATOM 776 N N . LEU A 1 104 ? 10.608 16.407 4.435 1.00 96.25 104 LEU A N 1
ATOM 777 C CA . LEU A 1 104 ? 11.971 16.514 4.956 1.00 96.25 104 LEU A CA 1
ATOM 778 C C . LEU A 1 104 ? 12.474 15.173 5.512 1.00 96.25 104 LEU A C 1
ATOM 780 O O . LEU A 1 104 ? 13.573 14.739 5.170 1.00 96.25 104 LEU A O 1
ATOM 784 N N . ILE A 1 105 ? 11.653 14.489 6.316 1.00 95.50 105 ILE A N 1
ATOM 785 C CA . ILE A 1 105 ? 11.963 13.150 6.836 1.00 95.50 105 ILE A CA 1
ATOM 786 C C . ILE A 1 105 ? 12.145 12.164 5.677 1.00 95.50 105 ILE A C 1
ATOM 788 O O . ILE A 1 105 ? 13.131 11.430 5.655 1.00 95.50 105 ILE A O 1
ATOM 792 N N . ALA A 1 106 ? 11.248 12.176 4.685 1.00 93.19 106 ALA A N 1
ATOM 793 C CA . ALA A 1 106 ? 11.344 11.293 3.526 1.00 93.19 106 ALA A CA 1
ATOM 794 C C . ALA A 1 106 ? 12.663 11.483 2.756 1.00 93.19 106 ALA A C 1
ATOM 796 O O . ALA A 1 106 ? 13.312 10.495 2.421 1.00 93.19 106 ALA A O 1
ATOM 797 N N . VAL A 1 107 ? 13.104 12.727 2.530 1.00 93.31 107 VAL A N 1
ATOM 798 C CA . VAL A 1 107 ? 14.376 13.031 1.847 1.00 93.31 107 VAL A CA 1
ATOM 799 C C . VAL A 1 107 ? 15.582 12.520 2.641 1.00 93.31 107 VAL A C 1
ATOM 801 O O . VAL A 1 107 ? 16.484 11.917 2.059 1.00 93.31 107 VAL A O 1
ATOM 804 N N . ILE A 1 108 ? 15.591 12.710 3.964 1.00 94.25 108 ILE A N 1
ATOM 805 C CA . ILE A 1 108 ? 16.682 12.246 4.837 1.00 94.25 108 ILE A CA 1
ATOM 806 C C . ILE A 1 108 ? 16.742 10.710 4.865 1.00 94.25 108 ILE A C 1
ATOM 808 O O . ILE A 1 108 ? 17.824 10.125 4.805 1.00 94.25 108 ILE A O 1
ATOM 812 N N . CYS A 1 109 ? 15.586 10.048 4.920 1.00 90.38 10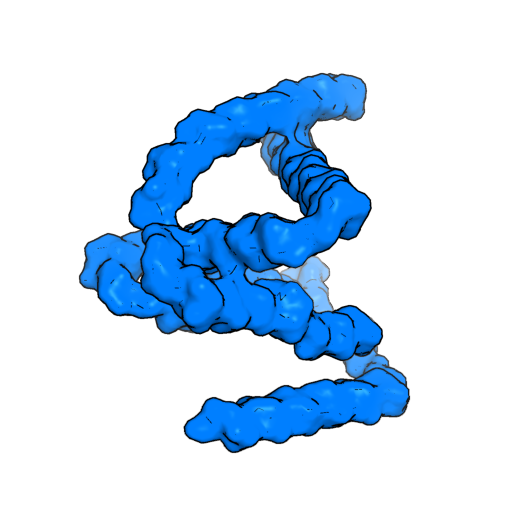9 CYS A N 1
ATOM 813 C CA . CYS A 1 109 ? 15.487 8.594 5.016 1.00 90.38 109 CYS A CA 1
ATOM 814 C C . CYS A 1 109 ? 15.627 7.865 3.668 1.00 90.38 109 CYS A C 1
ATOM 816 O O . CYS A 1 109 ? 15.940 6.675 3.666 1.00 90.38 109 CYS A O 1
ATOM 818 N N . ALA A 1 110 ? 15.439 8.541 2.529 1.00 87.75 110 ALA A N 1
ATOM 819 C CA . ALA A 1 110 ? 15.428 7.903 1.212 1.00 87.75 110 ALA A CA 1
ATOM 820 C C . ALA A 1 110 ? 16.728 7.141 0.903 1.00 87.75 110 ALA A C 1
ATOM 822 O O . ALA A 1 110 ? 16.685 5.960 0.562 1.00 87.75 110 ALA A O 1
ATOM 823 N N . LYS A 1 111 ? 17.895 7.785 1.053 1.00 84.06 111 LYS A N 1
ATOM 824 C CA . LYS A 1 111 ? 19.190 7.163 0.722 1.00 84.06 111 LYS A CA 1
ATOM 825 C C . LYS A 1 111 ? 19.567 6.015 1.676 1.00 84.06 111 LYS A C 1
ATOM 827 O O . LYS A 1 111 ? 19.945 4.968 1.160 1.00 84.06 111 LYS A O 1
ATOM 832 N N . PRO A 1 112 ? 19.469 6.146 3.014 1.00 84.81 112 PRO A N 1
ATOM 833 C CA . PRO A 1 112 ? 19.793 5.044 3.922 1.00 84.81 112 PRO A CA 1
ATOM 834 C C . PRO A 1 112 ? 18.889 3.816 3.766 1.00 84.81 112 PRO A C 1
ATOM 836 O O . PRO A 1 112 ? 19.370 2.699 3.910 1.00 84.81 112 PRO A O 1
ATOM 839 N N . LEU A 1 113 ? 17.598 4.011 3.470 1.00 82.00 113 LEU A N 1
ATOM 840 C CA . LEU A 1 113 ? 16.632 2.910 3.400 1.00 82.00 113 LEU A CA 1
ATOM 841 C C . LEU A 1 113 ? 16.610 2.212 2.036 1.00 82.00 113 LEU A C 1
ATOM 843 O O . LEU A 1 113 ? 16.504 0.992 1.975 1.00 82.00 113 LEU A O 1
ATOM 847 N N . LEU A 1 114 ? 16.704 2.973 0.942 1.00 80.94 114 LEU A N 1
ATOM 848 C CA . LEU A 1 114 ? 16.581 2.440 -0.423 1.00 80.94 114 LEU A CA 1
ATOM 849 C C . LEU A 1 114 ? 17.933 2.267 -1.119 1.00 80.94 114 LEU A C 1
ATOM 851 O O . LEU A 1 114 ? 18.037 1.549 -2.109 1.00 80.94 114 LEU A O 1
ATOM 855 N N . GLY A 1 115 ? 18.982 2.935 -0.635 1.00 67.56 115 GLY A N 1
ATOM 856 C CA . GLY A 1 115 ? 20.263 3.035 -1.327 1.00 67.56 115 GLY A CA 1
ATOM 857 C C . GLY A 1 115 ? 21.006 1.712 -1.503 1.00 67.56 115 GLY A C 1
ATOM 858 O O . GLY A 1 115 ? 21.840 1.644 -2.399 1.00 67.56 115 GLY A O 1
ATOM 859 N N . SER A 1 116 ? 20.710 0.690 -0.700 1.00 66.75 116 SER A N 1
ATOM 860 C CA . SER A 1 116 ? 21.340 -0.637 -0.742 1.00 66.75 116 SER A CA 1
ATOM 861 C C . SER A 1 116 ? 20.441 -1.741 -1.311 1.00 66.75 116 SER A C 1
ATOM 863 O O . SER A 1 116 ? 20.885 -2.880 -1.406 1.00 66.75 116 SER A O 1
ATOM 865 N N . MET A 1 117 ? 19.189 -1.436 -1.665 1.00 70.44 117 MET A N 1
ATOM 866 C CA . MET A 1 117 ? 18.228 -2.436 -2.140 1.00 70.44 117 MET A CA 1
ATOM 867 C C . MET A 1 117 ? 18.333 -2.622 -3.659 1.00 70.44 117 MET A C 1
ATOM 869 O O . MET A 1 117 ? 18.457 -1.647 -4.400 1.00 70.44 117 MET A O 1
ATOM 873 N N . GLU A 1 118 ? 18.227 -3.868 -4.127 1.00 72.06 118 GLU A N 1
ATOM 874 C CA . GLU A 1 118 ? 18.246 -4.205 -5.563 1.00 72.06 118 GLU A CA 1
ATOM 875 C C . GLU A 1 118 ? 17.000 -3.705 -6.312 1.00 72.06 118 GLU A C 1
ATOM 877 O O . GLU A 1 118 ? 17.067 -3.417 -7.512 1.00 72.06 118 GLU A O 1
ATOM 882 N N . SER A 1 119 ? 15.867 -3.601 -5.603 1.00 83.12 119 SER A N 1
ATOM 883 C CA . SER A 1 119 ? 14.596 -3.082 -6.113 1.00 83.12 119 SER A CA 1
ATOM 884 C C . SER A 1 119 ? 13.804 -2.345 -5.031 1.00 83.12 119 SER A C 1
ATOM 886 O O . SER A 1 119 ? 13.441 -2.915 -3.994 1.00 83.12 119 SER A O 1
ATOM 888 N N . ALA A 1 120 ? 13.450 -1.092 -5.307 1.00 87.31 120 ALA A N 1
ATOM 889 C CA . ALA A 1 120 ? 12.574 -0.289 -4.462 1.00 87.31 120 ALA A CA 1
ATOM 890 C C . ALA A 1 120 ? 11.165 -0.894 -4.345 1.00 87.31 120 ALA A C 1
ATOM 892 O O . ALA A 1 120 ? 10.536 -0.785 -3.291 1.00 87.31 120 ALA A O 1
ATOM 893 N N . PHE A 1 121 ? 10.674 -1.578 -5.386 1.00 88.19 121 PHE A N 1
ATOM 894 C CA . PHE A 1 121 ? 9.375 -2.255 -5.343 1.00 88.19 121 PHE A CA 1
ATOM 895 C C . PHE A 1 121 ? 9.352 -3.349 -4.272 1.00 88.19 121 PHE A C 1
ATOM 897 O O . PHE A 1 121 ? 8.443 -3.379 -3.444 1.00 88.19 121 PHE A O 1
ATOM 904 N N . GLN A 1 122 ? 10.380 -4.202 -4.230 1.00 88.12 122 GLN A N 1
ATOM 905 C CA . GLN A 1 122 ? 10.483 -5.254 -3.214 1.00 88.12 122 GLN A CA 1
ATOM 906 C C . GLN A 1 122 ? 10.567 -4.669 -1.805 1.00 88.12 122 GLN A C 1
ATOM 908 O O . GLN A 1 122 ? 9.905 -5.162 -0.894 1.00 88.12 122 GLN A O 1
ATOM 913 N N . TYR A 1 123 ? 11.311 -3.574 -1.631 1.00 89.00 123 TYR A N 1
ATOM 914 C CA . TYR A 1 123 ? 11.361 -2.864 -0.357 1.00 89.00 123 TYR A CA 1
ATOM 915 C C . TYR A 1 123 ? 9.974 -2.367 0.079 1.00 89.00 123 TYR A C 1
ATOM 917 O O . TYR A 1 123 ? 9.550 -2.643 1.201 1.00 89.00 123 TYR A O 1
ATOM 925 N N . ILE A 1 124 ? 9.237 -1.687 -0.810 1.00 90.06 124 ILE A N 1
ATOM 926 C CA . ILE A 1 124 ? 7.887 -1.181 -0.519 1.00 90.06 124 ILE A CA 1
ATOM 927 C C . ILE A 1 124 ? 6.951 -2.333 -0.146 1.00 90.06 124 ILE A C 1
ATOM 929 O O . ILE A 1 124 ? 6.243 -2.242 0.856 1.00 90.06 124 ILE A O 1
ATOM 933 N N . GLN A 1 125 ? 6.963 -3.432 -0.902 1.00 91.44 125 GLN A N 1
ATOM 934 C CA . GLN A 1 125 ? 6.107 -4.592 -0.639 1.00 91.44 125 GLN A CA 1
ATOM 935 C C . GLN A 1 125 ? 6.461 -5.280 0.686 1.00 91.44 125 GLN A C 1
ATOM 937 O O . GLN A 1 125 ? 5.576 -5.611 1.475 1.00 91.44 125 GLN A O 1
ATOM 942 N N . ASN A 1 126 ? 7.752 -5.441 0.974 1.00 90.31 126 ASN A N 1
ATOM 943 C CA . ASN A 1 126 ? 8.227 -6.041 2.214 1.00 90.31 126 ASN A CA 1
ATOM 944 C C . ASN A 1 126 ? 7.865 -5.170 3.430 1.00 90.31 126 ASN A C 1
ATOM 946 O O . ASN A 1 126 ? 7.369 -5.694 4.426 1.00 90.31 126 ASN A O 1
ATOM 950 N N . PHE A 1 127 ? 8.053 -3.848 3.329 1.00 90.81 127 PHE A N 1
ATOM 951 C CA . PHE A 1 127 ? 7.753 -2.884 4.391 1.00 90.81 127 PHE A CA 1
ATOM 952 C C . PHE A 1 127 ? 6.246 -2.737 4.642 1.00 90.81 127 PHE A C 1
ATOM 954 O O . PHE A 1 127 ? 5.783 -2.839 5.776 1.00 90.81 127 PHE A O 1
ATOM 961 N N . THR A 1 128 ? 5.448 -2.550 3.589 1.00 91.94 128 THR A N 1
ATOM 962 C CA . THR A 1 128 ? 3.979 -2.489 3.716 1.00 91.94 128 THR A CA 1
ATOM 963 C C . THR A 1 128 ? 3.408 -3.804 4.245 1.00 91.94 128 THR A C 1
ATOM 965 O O . THR A 1 128 ? 2.489 -3.794 5.068 1.00 91.94 128 THR A O 1
ATOM 968 N N . GLY A 1 129 ? 4.032 -4.932 3.891 1.00 92.56 129 GLY A N 1
ATOM 969 C CA . GLY A 1 129 ? 3.694 -6.264 4.378 1.00 92.56 129 GLY A CA 1
ATOM 970 C C . GLY A 1 129 ? 3.758 -6.452 5.898 1.00 92.56 129 GLY A C 1
ATOM 971 O O . GLY A 1 129 ? 3.170 -7.408 6.395 1.00 92.56 129 GLY A O 1
ATOM 972 N N . PHE A 1 130 ? 4.397 -5.555 6.661 1.00 92.44 130 PHE A N 1
ATOM 973 C CA . PHE A 1 130 ? 4.326 -5.587 8.130 1.00 92.44 130 PHE A CA 1
ATOM 974 C C . PHE A 1 130 ? 2.935 -5.221 8.662 1.00 92.44 130 PHE A C 1
ATOM 976 O O . PHE A 1 130 ? 2.504 -5.766 9.681 1.00 92.44 130 PHE A O 1
ATOM 983 N N . PHE A 1 131 ? 2.234 -4.323 7.964 1.00 93.12 131 PHE A N 1
ATOM 984 C CA . PHE A 1 131 ? 0.979 -3.717 8.414 1.00 93.12 131 PHE A CA 1
ATOM 985 C C . PHE A 1 131 ? -0.239 -4.242 7.647 1.00 93.12 131 PHE A C 1
ATOM 987 O O . PHE A 1 131 ? -1.309 -4.417 8.232 1.00 93.12 131 PHE A O 1
ATOM 994 N N . THR A 1 132 ? -0.088 -4.515 6.345 1.00 95.12 132 THR A N 1
ATOM 995 C CA . THR A 1 132 ? -1.188 -4.926 5.460 1.00 95.12 132 THR A CA 1
ATOM 996 C C . THR A 1 132 ? -1.991 -6.127 5.977 1.00 95.12 132 THR A C 1
ATOM 998 O O . THR A 1 132 ? -3.218 -6.033 5.947 1.00 95.12 132 THR A O 1
ATOM 1001 N N . PRO A 1 133 ? -1.384 -7.226 6.478 1.00 95.69 133 PRO A N 1
ATOM 1002 C CA . PRO A 1 133 ? -2.142 -8.381 6.961 1.00 95.69 133 PRO A CA 1
ATOM 1003 C C . PRO A 1 133 ? -3.116 -8.030 8.090 1.00 95.69 133 PRO A C 1
ATOM 1005 O O . PRO A 1 133 ? -4.290 -8.381 8.022 1.00 95.69 133 PRO A O 1
ATOM 1008 N N . GLY A 1 134 ? -2.653 -7.288 9.099 1.00 95.19 134 GLY A N 1
ATOM 1009 C CA . GLY A 1 134 ? -3.474 -6.876 10.236 1.00 95.19 134 GLY A CA 1
ATOM 1010 C C . GLY A 1 134 ? -4.589 -5.928 9.823 1.00 95.19 134 GLY A C 1
ATOM 1011 O O . GLY A 1 134 ? -5.742 -6.154 10.173 1.00 95.19 134 GLY A O 1
ATOM 1012 N N . ILE A 1 135 ? -4.274 -4.914 9.012 1.00 95.88 135 ILE A N 1
ATOM 1013 C CA . ILE A 1 135 ? -5.277 -3.978 8.484 1.00 95.88 135 ILE A CA 1
ATOM 1014 C C . ILE A 1 135 ? -6.348 -4.731 7.679 1.00 95.88 135 ILE A C 1
ATOM 1016 O O . ILE A 1 135 ? -7.539 -4.465 7.840 1.00 95.88 135 ILE A O 1
ATOM 1020 N N . LEU A 1 136 ? -5.949 -5.711 6.862 1.00 96.94 136 LEU A N 1
ATOM 1021 C CA . LEU A 1 136 ? -6.882 -6.546 6.108 1.00 96.94 136 LEU A CA 1
ATOM 1022 C C . LEU A 1 136 ? -7.813 -7.342 7.033 1.00 96.94 136 LEU A C 1
ATOM 1024 O O . LEU A 1 136 ? -9.017 -7.362 6.790 1.00 96.94 136 LEU A O 1
ATOM 1028 N N . VAL A 1 137 ? -7.292 -7.951 8.106 1.00 96.69 137 VAL A N 1
ATOM 1029 C CA . VAL A 1 137 ? -8.124 -8.638 9.112 1.00 96.69 137 VAL A CA 1
ATOM 1030 C C . VAL A 1 137 ? -9.136 -7.674 9.724 1.00 96.69 137 VAL A C 1
ATOM 1032 O O . VAL A 1 137 ? -10.318 -8.000 9.772 1.00 96.69 137 VAL A O 1
ATOM 1035 N N . ILE A 1 138 ? -8.700 -6.481 10.141 1.00 94.69 138 ILE A N 1
ATOM 1036 C CA . ILE A 1 138 ? -9.574 -5.461 10.738 1.00 94.69 138 ILE A CA 1
ATOM 1037 C C . ILE A 1 138 ? -10.733 -5.121 9.793 1.00 94.69 138 ILE A C 1
ATOM 1039 O O . ILE A 1 138 ? -11.887 -5.159 10.214 1.00 94.69 138 ILE A O 1
ATOM 1043 N N . PHE A 1 139 ? -10.449 -4.844 8.516 1.00 94.81 139 PHE A N 1
ATOM 1044 C CA . PHE A 1 139 ? -11.486 -4.510 7.536 1.00 94.81 139 PHE A CA 1
ATOM 1045 C C . PHE A 1 139 ? -12.424 -5.679 7.235 1.00 94.81 139 PHE A C 1
ATOM 1047 O O . PHE A 1 139 ? -13.636 -5.483 7.189 1.00 94.81 139 PHE A O 1
ATOM 1054 N N . LEU A 1 140 ? -11.897 -6.892 7.046 1.00 94.88 140 LEU A N 1
ATOM 1055 C CA . LEU A 1 140 ? -12.735 -8.063 6.774 1.00 94.88 140 LEU A CA 1
ATOM 1056 C C . LEU A 1 140 ? -13.672 -8.358 7.946 1.00 94.88 140 LEU A C 1
ATOM 1058 O O . LEU A 1 140 ? -14.858 -8.607 7.750 1.00 94.88 140 LEU A O 1
ATOM 1062 N N . VAL A 1 141 ? -13.153 -8.290 9.167 1.00 92.56 141 VAL A N 1
ATOM 1063 C CA . VAL A 1 141 ? -13.930 -8.520 10.382 1.00 92.56 141 VAL A CA 1
ATOM 1064 C C . VAL A 1 141 ? -14.967 -7.408 10.582 1.00 92.56 141 VAL A C 1
ATOM 1066 O O . VAL A 1 141 ? -16.119 -7.711 10.874 1.00 92.56 141 VAL A O 1
ATOM 1069 N N . ALA A 1 142 ? -14.610 -6.143 10.346 1.00 89.25 142 ALA A N 1
ATOM 1070 C CA . ALA A 1 142 ? -15.544 -5.020 10.452 1.00 89.25 142 ALA A CA 1
ATOM 1071 C C . ALA A 1 142 ? -16.688 -5.077 9.422 1.00 89.25 142 ALA A C 1
ATOM 1073 O O . ALA A 1 142 ? -17.820 -4.731 9.749 1.00 89.25 142 ALA A O 1
ATOM 1074 N N . LEU A 1 143 ? -16.409 -5.515 8.188 1.00 90.38 143 LEU A N 1
ATOM 1075 C CA . LEU A 1 143 ? -17.403 -5.571 7.109 1.00 90.38 143 LEU A CA 1
ATOM 1076 C C . LEU A 1 143 ? -18.274 -6.828 7.153 1.00 90.38 143 LEU A C 1
ATOM 1078 O O . LEU A 1 143 ? -19.469 -6.754 6.881 1.00 90.38 143 LEU A O 1
ATOM 1082 N N . PHE A 1 144 ? -17.678 -7.984 7.453 1.00 90.75 144 PHE A N 1
ATOM 1083 C CA . PHE A 1 144 ? -18.335 -9.281 7.278 1.00 90.75 144 PHE A CA 1
ATOM 1084 C C . PHE A 1 144 ? -18.668 -9.988 8.593 1.00 90.75 144 PHE A C 1
ATOM 1086 O O . PHE A 1 144 ? -19.386 -10.989 8.562 1.00 90.75 144 PHE A O 1
ATOM 1093 N N . TRP A 1 145 ? -18.190 -9.503 9.748 1.00 90.31 145 TRP A N 1
ATOM 1094 C CA . TRP A 1 145 ? -18.404 -10.179 11.026 1.00 90.31 145 TRP A CA 1
ATOM 1095 C C . TRP A 1 145 ? -19.071 -9.308 12.097 1.00 90.31 145 TRP A C 1
ATOM 1097 O O . TRP A 1 145 ? -18.449 -8.601 12.885 1.00 90.31 145 TRP A O 1
ATOM 1107 N N . ASN A 1 146 ? -20.380 -9.501 12.239 1.00 86.44 146 ASN A N 1
ATOM 1108 C CA . ASN A 1 146 ? -21.236 -8.803 13.200 1.00 86.44 146 ASN A CA 1
ATOM 1109 C C . ASN A 1 146 ? -20.988 -9.109 14.699 1.00 86.44 146 ASN A C 1
ATOM 1111 O O . ASN A 1 146 ? -21.729 -8.610 15.545 1.00 86.44 146 ASN A O 1
ATOM 1115 N N . ARG A 1 147 ? -19.982 -9.912 15.070 1.00 86.94 147 ARG A N 1
ATOM 1116 C CA . ARG A 1 147 ? -19.608 -10.173 16.482 1.00 86.94 147 ARG A CA 1
ATOM 1117 C C . ARG A 1 147 ? -18.231 -9.633 16.857 1.00 86.94 147 ARG A C 1
ATOM 1119 O O . ARG A 1 147 ? -17.786 -9.841 17.983 1.00 86.94 147 ARG A O 1
ATOM 1126 N N . ALA A 1 148 ? -17.563 -8.965 15.924 1.00 88.56 148 ALA A N 1
ATOM 1127 C CA . ALA A 1 148 ? -16.298 -8.304 16.180 1.00 88.56 148 ALA A CA 1
ATOM 1128 C C . ALA A 1 148 ? -16.422 -7.288 17.319 1.00 88.56 148 ALA A C 1
ATOM 1130 O O . ALA A 1 148 ? -17.350 -6.482 17.348 1.00 88.56 148 ALA A O 1
ATOM 1131 N N . THR A 1 149 ? -15.467 -7.302 18.242 1.00 90.88 149 THR A N 1
ATOM 1132 C CA . THR A 1 149 ? -15.369 -6.310 19.320 1.00 90.88 149 THR A CA 1
ATOM 1133 C C . THR A 1 149 ? -14.138 -5.438 19.139 1.00 90.88 149 THR A C 1
ATOM 1135 O O . THR A 1 149 ? -13.136 -5.879 18.570 1.00 90.88 149 THR A O 1
ATOM 1138 N N . THR A 1 150 ? -14.154 -4.231 19.706 1.00 90.50 150 THR A N 1
ATOM 1139 C CA . THR A 1 150 ? -12.992 -3.328 19.708 1.00 90.50 150 THR A CA 1
ATOM 1140 C C . THR A 1 150 ? -11.730 -4.010 20.243 1.00 90.50 150 THR A C 1
ATOM 1142 O O . THR A 1 150 ? -10.656 -3.836 19.673 1.00 90.50 150 THR A O 1
ATOM 1145 N N . LEU A 1 151 ? -11.849 -4.845 21.287 1.00 92.19 151 LEU A N 1
ATOM 1146 C CA . LEU A 1 151 ? -10.700 -5.579 21.825 1.00 92.19 151 LEU A CA 1
ATOM 1147 C C . LEU A 1 151 ? -10.194 -6.649 20.850 1.00 92.19 151 LEU A C 1
ATOM 1149 O O . LEU A 1 151 ? -8.989 -6.758 20.664 1.00 92.19 151 LEU A O 1
ATOM 1153 N N . SER A 1 152 ? -11.086 -7.421 20.219 1.00 92.62 152 SER A N 1
ATOM 1154 C CA . SER A 1 152 ? -10.680 -8.456 19.254 1.00 92.62 152 SER A CA 1
ATOM 1155 C C . SER A 1 152 ? -9.914 -7.874 18.068 1.00 92.62 152 SER A C 1
ATOM 1157 O O . SER A 1 152 ? -8.880 -8.410 17.676 1.00 92.62 152 SER A O 1
ATOM 1159 N N . VAL A 1 153 ? -10.367 -6.722 17.571 1.00 93.50 153 VAL A N 1
ATOM 1160 C CA . VAL A 1 153 ? -9.743 -5.975 16.477 1.00 93.50 153 VAL A CA 1
ATOM 1161 C C . VAL A 1 153 ? -8.385 -5.414 16.911 1.00 93.50 153 VAL A C 1
ATOM 1163 O O . VAL A 1 153 ? -7.405 -5.547 16.179 1.00 93.50 153 VAL A O 1
ATOM 1166 N N . LEU A 1 154 ? -8.296 -4.854 18.124 1.00 94.81 154 LEU A N 1
ATOM 1167 C CA . LEU A 1 154 ? -7.039 -4.357 18.687 1.00 94.81 154 LEU A CA 1
ATOM 1168 C C . LEU A 1 154 ? -6.012 -5.483 18.878 1.00 94.81 154 LEU A C 1
ATOM 1170 O O . LEU A 1 154 ? -4.849 -5.318 18.514 1.00 94.81 154 LEU A O 1
ATOM 1174 N N . ILE A 1 155 ? -6.438 -6.638 19.401 1.00 95.25 155 ILE A N 1
ATOM 1175 C CA . ILE A 1 155 ? -5.575 -7.815 19.553 1.00 95.25 155 ILE A CA 1
ATOM 1176 C C . ILE A 1 155 ? -5.096 -8.293 18.182 1.00 95.25 155 ILE A C 1
ATOM 1178 O O . ILE A 1 155 ? -3.899 -8.500 18.018 1.00 95.25 155 ILE A O 1
ATOM 1182 N N . ALA A 1 156 ? -5.973 -8.379 17.176 1.00 95.56 156 ALA A N 1
ATOM 1183 C CA . ALA A 1 156 ? -5.571 -8.732 15.813 1.00 95.56 156 ALA A CA 1
ATOM 1184 C C . ALA A 1 156 ? -4.481 -7.789 15.271 1.00 95.56 156 ALA A C 1
ATOM 1186 O O . ALA A 1 156 ? -3.484 -8.255 14.711 1.00 95.56 156 ALA A O 1
ATOM 1187 N N . ALA A 1 157 ? -4.649 -6.477 15.465 1.00 95.56 157 ALA A N 1
ATOM 1188 C CA . ALA A 1 157 ? -3.703 -5.457 15.019 1.00 95.56 157 ALA A CA 1
ATOM 1189 C C . ALA A 1 157 ? -2.330 -5.610 15.695 1.00 95.56 157 ALA A C 1
ATOM 1191 O O . ALA A 1 1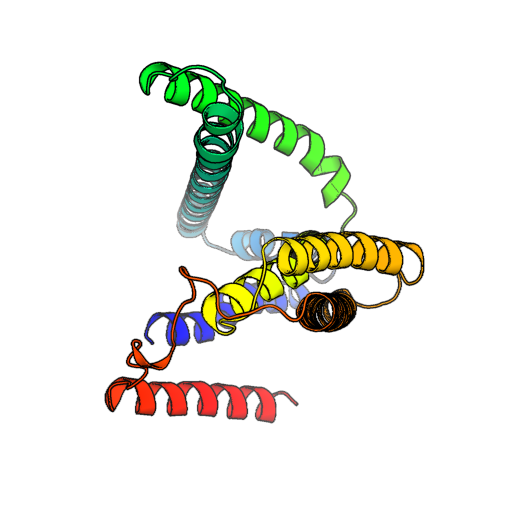57 ? -1.301 -5.649 15.017 1.00 95.56 157 ALA A O 1
ATOM 1192 N N . ILE A 1 158 ? -2.318 -5.752 17.025 1.00 96.38 158 ILE A N 1
ATOM 1193 C CA . ILE A 1 158 ? -1.090 -5.916 17.813 1.00 96.38 158 ILE A CA 1
ATOM 1194 C C . ILE A 1 158 ? -0.405 -7.238 17.460 1.00 96.38 158 ILE A C 1
ATOM 1196 O O . ILE A 1 158 ? 0.791 -7.244 17.176 1.00 96.38 158 ILE A O 1
ATOM 1200 N N . THR A 1 159 ? -1.153 -8.347 17.417 1.00 96.06 159 THR A N 1
ATOM 1201 C CA . THR A 1 159 ? -0.630 -9.652 16.997 1.00 96.06 159 THR A CA 1
ATOM 1202 C C . THR A 1 159 ? -0.016 -9.564 15.609 1.00 96.06 159 THR A C 1
ATOM 1204 O O . THR A 1 159 ? 1.076 -10.084 15.413 1.00 96.06 159 THR A O 1
ATOM 1207 N N . SER A 1 160 ? -0.666 -8.881 14.660 1.00 96.44 160 SER A N 1
ATOM 1208 C CA . SER A 1 160 ? -0.122 -8.721 13.311 1.00 96.44 160 SER A CA 1
ATOM 1209 C C . SER A 1 160 ? 1.233 -8.021 13.327 1.00 96.44 160 SER A C 1
ATOM 1211 O O . SER A 1 160 ? 2.171 -8.503 12.702 1.00 96.44 160 SER A O 1
ATOM 1213 N N . LEU A 1 161 ? 1.352 -6.892 14.030 1.00 95.50 161 LEU A N 1
ATOM 1214 C CA . LEU A 1 161 ? 2.592 -6.118 14.057 1.00 95.50 161 LEU A CA 1
ATOM 1215 C C . LEU A 1 161 ? 3.724 -6.885 14.753 1.00 95.50 161 LEU A C 1
ATOM 1217 O O . LEU A 1 161 ? 4.823 -6.997 14.209 1.00 95.50 161 LEU A O 1
ATOM 1221 N N . VAL A 1 162 ? 3.441 -7.444 15.934 1.00 96.44 162 VAL A N 1
ATOM 1222 C CA . VAL A 1 162 ? 4.421 -8.195 16.728 1.00 96.44 162 VAL A CA 1
ATOM 1223 C C . VAL A 1 162 ? 4.876 -9.439 15.972 1.00 96.44 162 VAL A C 1
ATOM 1225 O O . VAL A 1 162 ? 6.074 -9.676 15.860 1.00 96.44 162 VAL A O 1
ATOM 1228 N N . LEU A 1 163 ? 3.951 -10.210 15.396 1.00 96.31 163 LEU A N 1
ATOM 1229 C CA . LEU A 1 163 ? 4.292 -11.424 14.659 1.00 96.31 163 LEU A CA 1
ATOM 1230 C C . LEU A 1 163 ? 5.059 -11.116 13.366 1.00 96.31 163 LEU A C 1
ATOM 1232 O O . LEU A 1 163 ? 6.041 -11.797 13.083 1.00 96.31 163 LEU A O 1
ATOM 1236 N N . SER A 1 164 ? 4.675 -10.073 12.617 1.00 95.25 164 SER A N 1
ATOM 1237 C CA . SER A 1 164 ? 5.444 -9.605 11.452 1.00 95.25 164 SER A CA 1
ATOM 1238 C C . SER A 1 164 ? 6.891 -9.287 11.827 1.00 95.25 164 SER A C 1
ATOM 1240 O O . SER A 1 164 ? 7.812 -9.703 11.124 1.00 95.25 164 SER A O 1
ATOM 1242 N N . PHE A 1 165 ? 7.093 -8.582 12.944 1.00 94.75 165 PHE A N 1
ATOM 1243 C CA . PHE A 1 165 ? 8.422 -8.228 13.434 1.00 94.75 165 PHE A CA 1
ATOM 1244 C C . PHE A 1 165 ? 9.216 -9.450 13.921 1.00 94.75 165 PHE A C 1
ATOM 1246 O O . PHE A 1 165 ? 10.387 -9.592 13.578 1.00 94.75 165 PHE A O 1
ATOM 1253 N N . LEU A 1 166 ? 8.583 -10.369 14.656 1.00 95.62 166 LEU A N 1
ATOM 1254 C CA . LEU A 1 166 ? 9.224 -11.604 15.118 1.00 95.62 166 LEU A CA 1
ATOM 1255 C C . LEU A 1 166 ? 9.658 -12.492 13.949 1.00 95.62 166 LEU A C 1
ATOM 1257 O O . LEU A 1 166 ? 10.790 -12.963 13.937 1.00 95.62 166 LEU A O 1
ATOM 1261 N N . ILE A 1 167 ? 8.799 -12.697 12.946 1.00 94.44 167 ILE A N 1
ATOM 1262 C CA . ILE A 1 167 ? 9.165 -13.496 11.769 1.00 94.44 167 ILE A CA 1
ATOM 1263 C C . ILE A 1 167 ? 10.308 -12.821 11.006 1.00 94.44 167 ILE A C 1
ATOM 1265 O O . ILE A 1 167 ? 11.229 -13.504 10.577 1.00 94.44 167 ILE A O 1
ATOM 1269 N N . PHE A 1 168 ? 10.294 -11.491 10.881 1.00 92.12 168 PHE A N 1
ATOM 1270 C CA . PHE A 1 168 ? 11.400 -10.760 10.262 1.00 92.12 168 PHE A CA 1
ATOM 1271 C C . PHE A 1 168 ? 12.738 -10.963 10.996 1.00 92.12 168 PHE A C 1
ATOM 1273 O O . PHE A 1 168 ? 13.770 -11.058 10.341 1.00 92.12 168 PHE A O 1
ATOM 1280 N N . LEU A 1 169 ? 12.728 -11.063 12.330 1.00 93.06 169 LEU A N 1
ATOM 1281 C CA . LEU A 1 169 ? 13.940 -11.257 13.131 1.00 93.06 169 LEU A CA 1
ATOM 1282 C C . LEU A 1 169 ? 14.434 -12.715 13.140 1.00 93.06 169 LEU A C 1
ATOM 1284 O O . LEU A 1 169 ? 15.634 -12.955 13.052 1.00 93.06 169 LEU A O 1
ATOM 1288 N N . PHE A 1 170 ? 13.521 -13.681 13.277 1.00 94.81 170 PHE A N 1
ATOM 1289 C CA . PHE A 1 170 ? 13.857 -15.096 13.496 1.00 94.81 170 PHE A CA 1
ATOM 1290 C C . PHE A 1 170 ? 13.844 -15.956 12.228 1.00 94.81 170 PHE A C 1
ATOM 1292 O O . PHE A 1 170 ? 14.439 -17.029 12.220 1.00 94.81 170 PHE A O 1
ATOM 1299 N N . ALA A 1 171 ? 13.172 -15.510 11.168 1.00 93.12 171 ALA A N 1
ATOM 1300 C CA . ALA A 1 171 ? 13.111 -16.197 9.880 1.00 93.12 171 ALA A CA 1
ATOM 1301 C C . ALA A 1 171 ? 13.259 -15.189 8.720 1.00 93.12 171 ALA A C 1
ATOM 1303 O O . ALA A 1 171 ? 12.334 -15.038 7.914 1.00 93.12 171 ALA A O 1
ATOM 1304 N N . PRO A 1 172 ? 14.404 -14.481 8.629 1.00 87.81 172 PRO A N 1
ATOM 1305 C CA . PRO A 1 172 ? 14.629 -13.456 7.607 1.00 87.81 172 PRO A CA 1
ATOM 1306 C C . PRO A 1 172 ? 14.605 -14.017 6.178 1.00 87.81 172 PRO A C 1
ATOM 1308 O O . PRO A 1 172 ? 14.214 -13.306 5.256 1.00 87.81 172 PRO A O 1
ATOM 1311 N N . ASP A 1 173 ? 14.947 -15.297 6.005 1.00 90.88 173 ASP A N 1
ATOM 1312 C CA . ASP A 1 173 ? 14.952 -15.980 4.706 1.00 90.88 173 ASP A CA 1
ATOM 1313 C C . ASP A 1 173 ? 13.541 -16.306 4.190 1.00 90.88 173 ASP A C 1
ATOM 1315 O O . ASP A 1 173 ? 13.369 -16.701 3.036 1.00 90.88 173 ASP A O 1
ATOM 1319 N N . LEU A 1 174 ? 12.506 -16.156 5.028 1.00 92.25 174 LEU A N 1
ATOM 1320 C CA . LEU A 1 174 ? 11.132 -16.412 4.619 1.00 92.25 174 LEU A CA 1
ATOM 1321 C C . LEU A 1 174 ? 10.642 -15.295 3.676 1.00 92.25 174 LEU A C 1
ATOM 1323 O O . LEU A 1 174 ? 10.573 -14.131 4.091 1.00 92.25 174 LEU A O 1
ATOM 1327 N N . PRO A 1 175 ? 10.193 -15.620 2.446 1.00 92.44 175 PRO A N 1
ATOM 1328 C CA . PRO A 1 175 ? 9.684 -14.616 1.520 1.00 92.44 175 PRO A CA 1
ATOM 1329 C C . PRO A 1 175 ? 8.526 -13.811 2.117 1.00 92.44 175 PRO A C 1
ATOM 1331 O O . PRO A 1 175 ? 7.612 -14.365 2.739 1.00 92.44 175 PRO A O 1
ATOM 1334 N N . PHE A 1 176 ? 8.525 -12.496 1.878 1.00 90.94 176 PHE A N 1
ATOM 1335 C CA . PHE A 1 176 ? 7.569 -11.575 2.503 1.00 90.94 176 PHE A CA 1
ATOM 1336 C C . PHE A 1 176 ? 6.101 -11.954 2.237 1.00 90.94 176 PHE A C 1
ATOM 1338 O O . PHE A 1 176 ? 5.264 -11.767 3.114 1.00 90.94 176 PHE A O 1
ATOM 1345 N N . ILE A 1 177 ? 5.784 -12.541 1.075 1.00 93.88 177 ILE A N 1
ATOM 1346 C CA . ILE A 1 177 ? 4.424 -12.995 0.730 1.00 93.88 177 ILE A CA 1
ATOM 1347 C C . ILE A 1 177 ? 3.963 -14.114 1.674 1.00 93.88 177 ILE A C 1
ATOM 1349 O O . ILE A 1 177 ? 2.849 -14.064 2.197 1.00 93.88 177 ILE A O 1
ATOM 1353 N N . HIS A 1 178 ? 4.823 -15.103 1.939 1.00 95.38 178 HIS A N 1
ATOM 1354 C CA . HIS A 1 178 ? 4.512 -16.180 2.880 1.00 95.38 178 HIS A CA 1
ATOM 1355 C C . HIS A 1 178 ? 4.395 -15.646 4.306 1.00 95.38 178 HIS A C 1
ATOM 1357 O O . HIS A 1 178 ? 3.449 -15.996 5.011 1.00 95.38 178 HIS A O 1
ATOM 1363 N N . ARG A 1 179 ? 5.288 -14.730 4.704 1.00 94.62 179 ARG A N 1
ATOM 1364 C CA . ARG A 1 179 ? 5.183 -14.031 5.990 1.00 94.62 179 ARG A CA 1
ATOM 1365 C C . ARG A 1 179 ? 3.834 -13.325 6.130 1.00 94.62 179 ARG A C 1
ATOM 1367 O O . ARG A 1 179 ? 3.154 -13.523 7.130 1.00 94.62 179 ARG A O 1
ATOM 1374 N N . MET A 1 180 ? 3.415 -12.555 5.126 1.00 95.69 180 MET A N 1
ATOM 1375 C CA . MET A 1 180 ? 2.129 -11.849 5.130 1.00 95.69 180 MET A CA 1
ATOM 1376 C C . MET A 1 180 ? 0.943 -12.805 5.289 1.00 95.69 180 MET A C 1
ATOM 1378 O O . MET A 1 180 ? 0.040 -12.520 6.074 1.00 95.69 180 MET A O 1
ATOM 1382 N N . ALA A 1 181 ? 0.952 -13.941 4.586 1.00 96.69 181 ALA A N 1
ATOM 1383 C CA . ALA A 1 181 ? -0.105 -14.945 4.687 1.00 96.69 181 ALA A CA 1
ATOM 1384 C C . ALA A 1 181 ? -0.181 -15.564 6.093 1.00 96.69 181 ALA A C 1
ATOM 1386 O O . ALA A 1 181 ? -1.265 -15.657 6.668 1.00 96.69 181 ALA A O 1
ATOM 1387 N N . ILE A 1 182 ? 0.965 -15.928 6.677 1.00 96.19 182 ILE A N 1
ATOM 1388 C CA . ILE A 1 182 ? 1.039 -16.460 8.045 1.00 96.19 182 ILE A CA 1
ATOM 1389 C C . ILE A 1 182 ? 0.499 -15.426 9.036 1.00 96.19 182 ILE A C 1
ATOM 1391 O O . ILE A 1 182 ? -0.388 -15.733 9.831 1.00 96.19 182 ILE A O 1
ATOM 1395 N N . VAL A 1 183 ? 0.980 -14.184 8.958 1.00 97.19 183 VAL A N 1
ATOM 1396 C CA . VAL A 1 183 ? 0.553 -13.106 9.858 1.00 97.19 183 VAL A CA 1
ATOM 1397 C C . VAL A 1 183 ? -0.950 -12.848 9.744 1.00 97.19 183 VAL A C 1
ATOM 1399 O O . VAL A 1 183 ? -1.619 -12.708 10.767 1.00 97.19 183 VAL A O 1
ATOM 1402 N N . PHE A 1 184 ? -1.497 -12.837 8.525 1.00 97.81 184 PHE A N 1
ATOM 1403 C CA . PHE A 1 184 ? -2.932 -12.681 8.279 1.00 97.81 184 PHE A CA 1
ATOM 1404 C C . PHE A 1 184 ? -3.748 -13.772 8.986 1.00 97.81 184 PHE A C 1
ATOM 1406 O O . PHE A 1 184 ? -4.680 -13.464 9.731 1.00 97.81 184 PHE A O 1
ATOM 1413 N N . LEU A 1 185 ? -3.370 -15.040 8.801 1.00 97.44 185 LEU A N 1
ATOM 1414 C CA . LEU A 1 185 ? -4.080 -16.176 9.391 1.00 97.44 185 LEU A CA 1
ATOM 1415 C C . LEU A 1 185 ? -4.005 -16.168 10.923 1.00 97.44 185 LEU A C 1
ATOM 1417 O O . LEU A 1 185 ? -5.030 -16.330 11.583 1.00 97.44 185 LEU A O 1
ATOM 1421 N N . PHE A 1 186 ? -2.824 -15.931 11.501 1.00 96.94 186 PHE A N 1
ATOM 1422 C CA . PHE A 1 186 ? -2.649 -15.885 12.957 1.00 96.94 186 PHE A CA 1
ATOM 1423 C C . PHE A 1 186 ? -3.353 -14.684 13.598 1.00 96.94 186 PHE A C 1
ATOM 1425 O O . PHE A 1 186 ? -3.978 -14.833 14.647 1.00 96.94 186 PHE A O 1
ATOM 1432 N N . SER A 1 187 ? -3.300 -13.508 12.969 1.00 96.94 187 SER A N 1
ATOM 1433 C CA . SER A 1 187 ? -4.027 -12.318 13.425 1.00 96.94 187 SER A CA 1
ATOM 1434 C C . SER A 1 187 ? -5.544 -12.552 13.403 1.00 96.94 187 SER A C 1
ATOM 1436 O O . SER A 1 187 ? -6.225 -12.290 14.397 1.00 96.94 187 SER A O 1
ATOM 1438 N N . GLY A 1 188 ? -6.068 -13.136 12.319 1.00 96.50 188 GLY A N 1
ATOM 1439 C CA . GLY A 1 188 ? -7.477 -13.520 12.212 1.00 96.50 188 GLY A CA 1
ATOM 1440 C C . GLY A 1 188 ? -7.892 -14.561 13.256 1.00 96.50 188 GLY A C 1
ATOM 1441 O O . GLY A 1 188 ? -8.945 -14.429 13.878 1.00 96.50 188 GLY A O 1
ATOM 1442 N N . LEU A 1 189 ? -7.038 -15.553 13.513 1.00 96.69 189 LEU A N 1
ATOM 1443 C CA . LEU A 1 189 ? -7.265 -16.573 14.534 1.00 96.69 189 LEU A CA 1
ATOM 1444 C C . LEU A 1 189 ? -7.280 -15.975 15.949 1.00 96.69 189 LEU A C 1
ATOM 1446 O O . LEU A 1 189 ? -8.176 -16.292 16.727 1.00 96.69 189 LEU A O 1
ATOM 1450 N N . MET A 1 190 ? -6.357 -15.066 16.280 1.00 95.75 190 MET A N 1
ATOM 1451 C CA . MET A 1 190 ? -6.348 -14.379 17.581 1.00 95.75 190 MET A CA 1
ATOM 1452 C C . MET A 1 190 ? -7.567 -13.475 17.774 1.00 95.75 190 MET A C 1
ATOM 1454 O O . MET A 1 190 ? -8.153 -13.447 18.861 1.00 95.75 190 MET A O 1
ATOM 1458 N N . CYS A 1 191 ? -7.995 -12.785 16.715 1.00 95.25 191 CYS A N 1
ATOM 1459 C CA . CYS A 1 191 ? -9.259 -12.057 16.710 1.00 95.25 191 CYS A CA 1
ATOM 1460 C C . CYS A 1 191 ? -10.424 -13.005 17.026 1.00 95.25 191 CYS A C 1
ATOM 1462 O O . CYS A 1 191 ? -11.199 -12.753 17.952 1.00 95.25 191 CYS A O 1
ATOM 1464 N N . PHE A 1 192 ? -10.492 -14.144 16.330 1.00 94.31 192 PHE A N 1
ATOM 1465 C CA . PHE A 1 192 ? -11.552 -15.122 16.528 1.00 94.31 192 PHE A CA 1
ATOM 1466 C C . PHE A 1 192 ? -11.589 -15.676 17.952 1.00 94.31 192 PHE A C 1
ATOM 1468 O O . PHE A 1 192 ? -12.641 -15.674 18.591 1.00 94.31 192 PHE A O 1
ATOM 1475 N N . ILE A 1 193 ? -10.435 -16.089 18.475 1.00 94.62 193 ILE A N 1
ATOM 1476 C CA . ILE A 1 193 ? -10.295 -16.586 19.843 1.00 94.62 193 ILE A CA 1
ATOM 1477 C C . ILE A 1 193 ? -10.775 -15.535 20.850 1.00 94.62 193 ILE A C 1
ATOM 1479 O O . ILE A 1 193 ? -11.559 -15.857 21.743 1.00 94.62 193 ILE A O 1
ATOM 1483 N N . THR A 1 194 ? -10.381 -14.271 20.677 1.00 93.69 194 THR A N 1
ATOM 1484 C CA . THR A 1 194 ? -10.793 -13.181 21.575 1.00 93.69 194 THR A CA 1
ATOM 1485 C C . THR A 1 194 ? -12.312 -13.018 21.607 1.00 93.69 194 THR A C 1
ATOM 1487 O O . THR A 1 194 ? -12.895 -12.914 22.686 1.00 93.69 194 THR A O 1
ATOM 1490 N N . VAL A 1 195 ? -12.970 -13.038 20.443 1.00 92.75 195 VAL A N 1
ATOM 1491 C CA . VAL A 1 195 ? -14.436 -12.940 20.347 1.00 92.75 195 VAL A CA 1
ATOM 1492 C C . VAL A 1 195 ? -15.116 -14.076 21.118 1.00 92.75 195 VAL A C 1
ATOM 1494 O O . VAL A 1 195 ? -16.090 -13.838 21.838 1.00 92.75 195 VAL A O 1
ATOM 1497 N N . GLN A 1 196 ? -14.587 -15.300 21.013 1.00 91.38 196 GLN A N 1
ATOM 1498 C CA . GLN A 1 196 ? -15.139 -16.461 21.713 1.00 91.38 196 GLN A CA 1
ATOM 1499 C C . GLN A 1 196 ? -14.936 -16.385 23.228 1.00 91.38 196 GLN A C 1
ATOM 1501 O O . GLN A 1 196 ? -15.873 -16.655 23.981 1.00 91.38 196 GLN A O 1
ATOM 1506 N N . PHE A 1 197 ? -13.759 -15.952 23.688 1.00 91.38 197 PHE A N 1
ATOM 1507 C CA . PHE A 1 197 ? -13.500 -15.730 25.114 1.00 91.38 197 PHE A CA 1
ATOM 1508 C C . PHE A 1 197 ? -14.420 -14.666 25.710 1.00 91.38 197 PHE A C 1
ATOM 1510 O O . PHE A 1 197 ? -14.935 -14.838 26.812 1.00 91.38 197 PHE A O 1
ATOM 1517 N N . GLN A 1 198 ? -14.685 -13.595 24.964 1.00 89.69 198 GLN A N 1
ATOM 1518 C CA . GLN A 1 198 ? -15.612 -12.549 25.388 1.00 89.69 198 GLN A CA 1
ATOM 1519 C C . GLN A 1 198 ? -17.081 -12.970 25.312 1.00 89.69 198 GLN A C 1
ATOM 1521 O O . GLN A 1 198 ? -17.938 -12.249 25.823 1.00 89.69 198 GLN A O 1
ATOM 1526 N N . ARG A 1 199 ? -17.388 -14.103 24.659 1.00 82.69 199 ARG A N 1
ATOM 1527 C CA . ARG A 1 199 ? -18.754 -14.511 24.297 1.00 82.69 199 ARG A CA 1
ATOM 1528 C C . ARG A 1 199 ? -19.521 -13.337 23.684 1.00 82.69 199 ARG A C 1
ATOM 1530 O O . ARG A 1 199 ? -20.659 -13.054 24.068 1.00 82.69 199 ARG A O 1
ATOM 1537 N N . ALA A 1 200 ? -18.854 -12.611 22.786 1.00 77.50 200 ALA A N 1
ATOM 1538 C CA . ALA A 1 200 ? -19.347 -11.330 22.314 1.00 77.50 200 ALA A CA 1
ATOM 1539 C C . ALA A 1 200 ? -20.700 -11.492 21.612 1.00 77.50 200 ALA A C 1
ATOM 1541 O O . ALA A 1 200 ? -20.881 -12.332 20.722 1.00 77.50 200 ALA A O 1
ATOM 1542 N N . LYS A 1 201 ? -21.663 -10.673 22.035 1.00 79.88 201 LYS A N 1
ATOM 1543 C CA . LYS A 1 201 ? -22.955 -10.550 21.365 1.00 79.88 201 LYS A CA 1
ATOM 1544 C C . LYS A 1 201 ? -22.817 -9.632 20.153 1.00 79.88 201 LYS A C 1
ATOM 1546 O O . LYS A 1 201 ? -21.817 -8.936 19.987 1.00 79.88 201 LYS A O 1
ATOM 1551 N N . ILE A 1 202 ? -23.837 -9.651 19.305 1.00 81.00 202 ILE A N 1
ATOM 1552 C CA . ILE A 1 202 ? -23.917 -8.754 18.155 1.00 81.00 202 ILE A CA 1
ATOM 1553 C C . ILE A 1 202 ? -23.902 -7.306 18.659 1.00 81.00 202 ILE A C 1
ATOM 1555 O O . ILE A 1 202 ? -24.601 -6.973 19.616 1.00 81.00 202 ILE A O 1
ATOM 1559 N N . HIS A 1 203 ? -23.068 -6.477 18.040 1.00 74.12 203 HIS A N 1
ATOM 1560 C CA . HIS A 1 203 ? -22.888 -5.075 18.400 1.00 74.12 203 HIS A CA 1
ATOM 1561 C C . HIS A 1 203 ? -23.902 -4.192 17.665 1.00 74.12 203 HIS A C 1
ATOM 1563 O O . HIS A 1 203 ? -24.311 -4.504 16.550 1.00 74.12 203 HIS A O 1
ATOM 1569 N N . ASN A 1 204 ? -24.291 -3.069 18.275 1.00 72.12 204 ASN A N 1
ATOM 1570 C CA . ASN A 1 204 ? -25.318 -2.178 17.714 1.00 72.12 204 ASN A CA 1
ATOM 1571 C C . ASN A 1 204 ? -24.902 -1.534 16.380 1.00 72.12 204 ASN A C 1
ATOM 1573 O O . ASN A 1 204 ? -25.760 -1.241 15.558 1.00 72.12 204 ASN A O 1
ATOM 1577 N N . ASN A 1 205 ? -23.596 -1.353 16.154 1.00 76.50 205 ASN A N 1
ATOM 1578 C CA . ASN A 1 205 ? -23.046 -0.773 14.923 1.00 76.50 205 ASN A CA 1
ATOM 1579 C C . ASN A 1 205 ? -22.605 -1.847 13.913 1.00 76.50 205 ASN A C 1
ATOM 1581 O O . ASN A 1 205 ? -21.798 -1.565 13.029 1.00 76.50 205 ASN A O 1
ATOM 1585 N N . ALA A 1 206 ? -23.064 -3.090 14.079 1.00 78.88 206 ALA A N 1
ATOM 1586 C CA . ALA A 1 206 ? -22.706 -4.171 13.178 1.00 78.88 206 ALA A CA 1
ATOM 1587 C C . ALA A 1 206 ? -23.272 -3.935 11.779 1.00 78.88 206 ALA A C 1
ATOM 1589 O O . ALA A 1 206 ? -24.443 -3.598 11.615 1.00 78.88 206 ALA A O 1
ATOM 1590 N N . ILE A 1 207 ? -22.451 -4.198 10.767 1.00 82.12 207 ILE A N 1
ATOM 1591 C CA . ILE A 1 207 ? -22.913 -4.246 9.385 1.00 82.12 207 ILE A CA 1
ATOM 1592 C C . ILE A 1 207 ? -23.610 -5.593 9.178 1.00 82.12 207 ILE A C 1
ATOM 1594 O O . ILE A 1 207 ? -22.992 -6.657 9.275 1.00 82.12 207 ILE A O 1
ATOM 1598 N N . PHE A 1 208 ? -24.914 -5.557 8.913 1.00 82.25 208 PHE A N 1
ATOM 1599 C CA . PHE A 1 208 ? -25.682 -6.747 8.571 1.00 82.25 208 PHE A CA 1
ATOM 1600 C C . PHE A 1 208 ? -25.667 -6.939 7.057 1.00 82.25 208 PHE A C 1
ATOM 1602 O O . PHE A 1 208 ? -26.210 -6.140 6.302 1.00 82.25 208 PHE A O 1
ATOM 1609 N N . LEU A 1 209 ? -25.064 -8.040 6.604 1.00 83.88 209 LEU A N 1
ATOM 1610 C CA . LEU A 1 209 ? -24.961 -8.359 5.176 1.00 83.88 209 LEU A CA 1
ATOM 1611 C C . LEU A 1 209 ? -26.328 -8.529 4.497 1.00 83.88 209 LEU A C 1
ATOM 1613 O O . LEU A 1 209 ? -26.420 -8.351 3.289 1.00 83.88 209 LEU A O 1
ATOM 1617 N N . ASN A 1 210 ? -27.383 -8.834 5.260 1.00 81.38 210 ASN A N 1
ATOM 1618 C CA . ASN A 1 210 ? -28.747 -8.950 4.741 1.00 81.38 210 ASN A CA 1
ATOM 1619 C C . ASN A 1 210 ? -29.286 -7.622 4.183 1.00 81.38 210 ASN A C 1
ATOM 1621 O O . ASN A 1 210 ? -30.138 -7.647 3.300 1.00 81.38 210 ASN A O 1
ATOM 1625 N N . ASP A 1 211 ? -28.769 -6.486 4.661 1.00 82.25 211 ASP A N 1
ATOM 1626 C CA . ASP A 1 211 ? -29.167 -5.157 4.189 1.00 82.25 211 ASP A CA 1
ATOM 1627 C C . ASP A 1 211 ? -28.392 -4.738 2.927 1.00 82.25 211 ASP A C 1
ATOM 1629 O O . ASP A 1 211 ? -28.701 -3.724 2.299 1.00 82.25 211 ASP A O 1
ATOM 1633 N N . ILE A 1 212 ? -27.376 -5.514 2.531 1.00 86.31 212 ILE A N 1
ATOM 1634 C CA . ILE A 1 212 ? -26.501 -5.211 1.401 1.00 86.31 212 ILE A CA 1
ATOM 1635 C C . ILE A 1 212 ? -26.877 -6.093 0.213 1.00 86.31 212 ILE A C 1
ATOM 1637 O O . ILE A 1 212 ? -26.772 -7.318 0.243 1.00 86.31 212 ILE A O 1
ATOM 1641 N N . ASN A 1 213 ? -27.261 -5.453 -0.889 1.00 89.50 213 ASN A N 1
ATOM 1642 C CA . ASN A 1 213 ? -27.520 -6.154 -2.135 1.00 89.50 213 ASN A CA 1
ATOM 1643 C C . ASN A 1 213 ? -26.216 -6.389 -2.916 1.00 89.50 213 ASN A C 1
ATOM 1645 O O . ASN A 1 213 ? -25.648 -5.459 -3.488 1.00 89.50 213 ASN A O 1
ATOM 1649 N N . PHE A 1 214 ? -25.774 -7.646 -2.982 1.00 92.38 214 PHE A N 1
ATOM 1650 C CA . PHE A 1 214 ? -24.613 -8.065 -3.776 1.00 92.38 214 PHE A CA 1
ATOM 1651 C C . PHE A 1 214 ? -24.964 -8.476 -5.217 1.00 92.38 214 PHE A C 1
ATOM 1653 O O . PHE A 1 214 ? -24.087 -8.932 -5.951 1.00 92.38 214 PHE A O 1
ATOM 1660 N N . VAL A 1 215 ? -26.227 -8.344 -5.646 1.00 94.12 215 VAL A N 1
ATOM 1661 C CA . VAL A 1 215 ? -26.639 -8.682 -7.015 1.00 94.12 215 VAL A CA 1
ATOM 1662 C C . VAL A 1 215 ? -25.957 -7.749 -8.012 1.00 94.12 215 VAL A C 1
ATOM 1664 O O . VAL A 1 215 ? -26.105 -6.528 -7.983 1.00 94.12 215 VAL A O 1
ATOM 1667 N N . THR A 1 216 ? -25.231 -8.350 -8.945 1.00 95.56 216 THR A N 1
ATOM 1668 C CA . THR A 1 216 ? -24.517 -7.672 -10.023 1.00 95.56 216 THR A CA 1
ATOM 1669 C C . THR A 1 216 ? -25.284 -7.768 -11.341 1.00 95.56 216 THR A C 1
ATOM 1671 O O . THR A 1 216 ? -26.053 -8.700 -11.591 1.00 95.56 216 THR A O 1
ATOM 1674 N N . SER A 1 217 ? -25.066 -6.800 -12.232 1.00 96.56 217 SER A N 1
ATOM 1675 C CA . SER A 1 217 ? -25.681 -6.818 -13.561 1.00 96.56 217 SER A CA 1
ATOM 1676 C C . SER A 1 217 ? -25.128 -7.958 -14.430 1.00 96.56 217 SER A C 1
ATOM 1678 O O . SER A 1 217 ? -23.969 -8.359 -14.299 1.00 96.56 217 SER A O 1
ATOM 1680 N N . LYS A 1 218 ? -25.926 -8.452 -15.390 1.00 96.12 218 LYS A N 1
ATOM 1681 C CA . LYS A 1 218 ? -25.475 -9.480 -16.353 1.00 96.12 218 LYS A CA 1
ATOM 1682 C C . LYS A 1 218 ? -24.195 -9.063 -17.081 1.00 96.12 218 LYS A C 1
ATOM 1684 O O . LYS A 1 218 ? -23.285 -9.871 -17.227 1.00 96.12 218 LYS A O 1
ATOM 1689 N N . SER A 1 219 ? -24.110 -7.791 -17.482 1.00 96.19 219 SER A N 1
ATOM 1690 C CA . SER A 1 219 ? -22.918 -7.233 -18.128 1.00 96.19 219 SER A CA 1
ATOM 1691 C C . SER A 1 219 ? -21.687 -7.333 -17.224 1.00 96.19 219 SER A C 1
ATOM 1693 O O . SER A 1 219 ? -20.642 -7.802 -17.670 1.00 96.19 219 SER A O 1
ATOM 1695 N N . PHE A 1 220 ? -21.808 -6.983 -15.939 1.00 96.81 220 PHE A N 1
ATOM 1696 C CA . PHE A 1 220 ? -20.714 -7.140 -14.980 1.00 96.81 220 PHE A CA 1
ATOM 1697 C C . PHE A 1 220 ? -20.232 -8.597 -14.918 1.00 96.81 220 PHE A C 1
ATOM 1699 O O . PHE A 1 220 ? -19.036 -8.846 -15.036 1.00 96.81 220 PHE A O 1
ATOM 1706 N N . ASN A 1 221 ? -21.154 -9.557 -14.812 1.00 96.75 221 ASN A N 1
ATOM 1707 C CA . ASN A 1 221 ? -20.819 -10.978 -14.677 1.00 96.75 221 ASN A CA 1
ATOM 1708 C C . ASN A 1 221 ? -20.125 -11.548 -15.917 1.00 96.75 221 ASN A C 1
ATOM 1710 O O . ASN A 1 221 ? -19.113 -12.233 -15.784 1.00 96.75 221 ASN A O 1
ATOM 1714 N N . VAL A 1 222 ? -20.612 -11.217 -17.116 1.00 96.88 222 VAL A N 1
ATOM 1715 C CA . VAL A 1 222 ? -19.979 -11.640 -18.376 1.00 96.88 222 VAL A CA 1
ATOM 1716 C C . VAL A 1 222 ? -18.555 -11.091 -18.476 1.00 96.88 222 VAL A C 1
ATOM 1718 O O . VAL A 1 222 ? -17.623 -11.846 -18.738 1.00 96.88 222 VAL A O 1
ATOM 1721 N N . ASN A 1 223 ? -18.357 -9.798 -18.200 1.00 97.00 223 ASN A N 1
ATOM 1722 C CA . ASN A 1 223 ? -17.025 -9.186 -18.233 1.00 97.00 223 ASN A CA 1
ATOM 1723 C C . ASN A 1 223 ? -16.076 -9.800 -17.184 1.00 97.00 223 ASN A C 1
ATOM 1725 O O . ASN A 1 223 ? -14.884 -9.951 -17.445 1.00 97.00 223 ASN A O 1
ATOM 1729 N N . THR A 1 224 ? -16.586 -10.192 -16.012 1.00 96.94 224 THR A N 1
ATOM 1730 C CA . THR A 1 224 ? -15.789 -10.881 -14.985 1.00 96.94 224 THR A CA 1
ATOM 1731 C C . THR A 1 224 ? -15.305 -12.237 -15.482 1.00 96.94 224 THR A C 1
ATOM 1733 O O . THR A 1 224 ? -14.122 -12.534 -15.351 1.00 96.94 224 THR A O 1
ATOM 1736 N N . ILE A 1 225 ? -16.179 -13.028 -16.112 1.00 97.12 225 ILE A N 1
ATOM 1737 C CA . ILE A 1 225 ? -15.808 -14.325 -16.698 1.00 97.12 225 ILE A CA 1
ATOM 1738 C C . ILE A 1 225 ? -14.730 -14.144 -17.770 1.00 97.12 225 ILE A C 1
ATOM 1740 O O . ILE A 1 225 ? -13.757 -14.891 -17.780 1.00 97.12 225 ILE A O 1
ATOM 1744 N N . VAL A 1 226 ? -14.859 -13.128 -18.630 1.00 96.88 226 VAL A N 1
ATOM 1745 C CA . VAL A 1 226 ? -13.852 -12.827 -19.660 1.00 96.88 226 VAL A CA 1
ATOM 1746 C C . VAL A 1 226 ? -12.496 -12.500 -19.033 1.00 96.88 226 VAL A C 1
ATOM 1748 O O . VAL A 1 226 ? -11.491 -13.073 -19.438 1.00 96.88 226 VAL A O 1
ATOM 1751 N N . ILE A 1 227 ? -12.449 -11.617 -18.029 1.00 96.44 227 ILE A N 1
ATOM 1752 C CA . ILE A 1 227 ? -11.192 -11.257 -17.349 1.00 96.44 227 ILE A CA 1
ATOM 1753 C C . ILE A 1 227 ? -10.558 -12.478 -16.679 1.00 96.44 227 ILE A C 1
ATOM 1755 O O . ILE A 1 227 ? -9.359 -12.701 -16.831 1.00 96.44 227 ILE A O 1
ATOM 1759 N N . VAL A 1 228 ? -11.348 -13.277 -15.958 1.00 96.56 228 VAL A N 1
ATOM 1760 C CA . VAL A 1 228 ? -10.854 -14.493 -15.298 1.00 96.56 228 VAL A CA 1
ATOM 1761 C C . VAL A 1 228 ? -10.347 -15.498 -16.333 1.00 96.56 228 VAL A C 1
ATOM 1763 O O . VAL A 1 228 ? -9.260 -16.037 -16.159 1.00 96.56 228 VAL A O 1
ATOM 1766 N N . GLY A 1 229 ? -11.071 -15.699 -17.436 1.00 96.88 229 GLY A N 1
ATOM 1767 C CA . GLY A 1 229 ? -10.650 -16.573 -18.530 1.00 96.88 229 GLY A CA 1
ATOM 1768 C C . GLY A 1 229 ? -9.336 -16.126 -19.173 1.00 96.88 229 GLY A C 1
ATOM 1769 O O . GLY A 1 229 ? -8.445 -16.948 -19.360 1.00 96.88 229 GLY A O 1
ATOM 1770 N N . LEU A 1 230 ? -9.172 -14.825 -19.439 1.00 94.94 230 LEU A N 1
ATOM 1771 C CA . LEU A 1 230 ? -7.916 -14.265 -19.952 1.00 94.94 230 LEU A CA 1
ATOM 1772 C C . LEU A 1 230 ? -6.749 -14.500 -18.990 1.00 94.94 230 LEU A C 1
ATOM 1774 O O . LEU A 1 230 ? -5.672 -14.886 -19.433 1.00 94.94 230 LEU A O 1
ATOM 1778 N N . LEU A 1 231 ? -6.961 -14.306 -17.685 1.00 94.69 231 LEU A N 1
ATOM 1779 C CA . LEU A 1 231 ? -5.941 -14.588 -16.676 1.00 94.69 231 LEU A CA 1
ATOM 1780 C C . LEU A 1 231 ? -5.578 -16.074 -16.650 1.00 94.69 231 LEU A C 1
ATOM 1782 O O . LEU A 1 231 ? -4.398 -16.400 -16.675 1.00 94.69 231 LEU A O 1
ATOM 1786 N N . VAL A 1 232 ? -6.565 -16.974 -16.654 1.00 95.94 232 VAL A N 1
ATOM 1787 C CA . VAL A 1 232 ? -6.323 -18.426 -16.681 1.00 95.94 232 VAL A CA 1
ATOM 1788 C C . VAL A 1 232 ? -5.512 -18.821 -17.914 1.00 95.94 232 VAL A C 1
ATOM 1790 O O . VAL A 1 232 ? -4.520 -19.528 -17.776 1.00 95.94 232 VAL A O 1
ATOM 1793 N N . ILE A 1 233 ? -5.883 -18.329 -19.099 1.00 95.44 233 ILE A N 1
ATOM 1794 C CA . ILE A 1 233 ? -5.143 -18.586 -20.343 1.00 95.44 233 ILE A CA 1
ATOM 1795 C C . ILE A 1 233 ? -3.711 -18.059 -20.234 1.00 95.44 233 ILE A C 1
ATOM 1797 O O . ILE A 1 233 ? -2.774 -18.777 -20.561 1.00 95.44 233 ILE A O 1
ATOM 1801 N N . PHE A 1 234 ? -3.529 -16.829 -19.753 1.00 92.06 234 PHE A N 1
ATOM 1802 C CA . PHE A 1 234 ? -2.209 -16.217 -19.616 1.00 92.06 234 PHE A CA 1
ATOM 1803 C C . PHE A 1 234 ? -1.299 -17.014 -18.674 1.00 92.06 234 PHE A C 1
ATOM 1805 O O . PHE A 1 234 ? -0.163 -17.311 -19.030 1.00 92.06 234 PHE A O 1
ATOM 1812 N N . TYR A 1 235 ? -1.808 -17.406 -17.504 1.00 93.31 235 TYR A N 1
ATOM 1813 C CA . TYR A 1 235 ? -1.059 -18.229 -16.555 1.00 93.31 235 TYR A CA 1
ATOM 1814 C C . TYR A 1 235 ? -0.793 -19.641 -17.082 1.00 93.31 235 TYR A C 1
ATOM 1816 O O . TYR A 1 235 ? 0.265 -20.181 -16.797 1.00 93.31 235 TYR A O 1
ATOM 1824 N N . PHE A 1 236 ? -1.709 -20.230 -17.855 1.00 95.06 236 PHE A N 1
ATOM 1825 C CA . PHE A 1 236 ? -1.511 -21.553 -18.449 1.00 95.06 236 PHE A CA 1
ATOM 1826 C C . PHE A 1 236 ? -0.482 -21.545 -19.587 1.00 95.06 236 PHE A C 1
ATOM 1828 O O . PHE A 1 236 ? 0.297 -22.478 -19.706 1.00 95.06 236 PHE A O 1
ATOM 1835 N N . LEU A 1 237 ? -0.465 -20.501 -20.422 1.00 94.00 237 LEU A N 1
ATOM 1836 C CA . LEU A 1 237 ? 0.481 -20.380 -21.540 1.00 94.00 237 LEU A CA 1
ATOM 1837 C C . LEU A 1 237 ? 1.920 -20.088 -21.096 1.00 94.00 237 LEU A C 1
ATOM 1839 O O . LEU A 1 237 ? 2.847 -20.365 -21.851 1.00 94.00 237 LEU A O 1
ATOM 1843 N N . LEU A 1 238 ? 2.095 -19.467 -19.927 1.00 87.19 238 LEU A N 1
ATOM 1844 C CA . LEU A 1 238 ? 3.400 -19.068 -19.385 1.00 87.19 238 LEU A CA 1
ATOM 1845 C C . LEU A 1 238 ? 3.926 -20.007 -18.289 1.00 87.19 238 LEU A C 1
ATOM 1847 O O . LEU A 1 238 ? 4.968 -19.710 -17.702 1.00 87.19 238 LEU A O 1
ATOM 1851 N N . TRP A 1 239 ? 3.193 -21.080 -17.988 1.00 79.19 239 TRP A N 1
ATOM 1852 C CA . TRP A 1 239 ? 3.629 -22.157 -17.103 1.00 79.19 239 TRP A CA 1
ATOM 1853 C C . TRP A 1 239 ? 4.469 -23.172 -17.878 1.00 79.19 239 TRP A C 1
ATOM 1855 O O . TRP A 1 239 ? 5.538 -23.553 -17.351 1.00 79.19 239 TRP A O 1
#

Radius of gyration: 22.99 Å; chains: 1; bounding box: 54×50×56 Å

Secondary structure (DSSP, 8-state):
-HHHHHHHHHHHHHTHHHHHHHHH-TT-S-GGGHHHHHHTTS-HHHHHHHHHHHHHHHHHHHHHHHHHHHHIIIIIIIIHH-SSPPPHHHHHHHHHHHHHHHHHHHHHHHHHHHTT-S-HHHHHHHHHTTTHHHHHHHHHHHHH-TT--HHHHHHHHHHHHHHHHHHHHH-TTS-HHHHHHHHHHHHHHHHHHHHHHTTPPPPTT---GGGS--PPPHHHHHHHHHHHHHHHHHHHHT-

Sequence (239 aa):
MFAAYLKLLMPFVVVLPGICAAVIFPSLERSDQAYPMMMSLLPNGLLGLTFAALIAAIISSLASMTNSISTIFTIDVYRNLSSKEVSEASLVKIGRNVAWISVLIAVICAKPLLGSMESAFQYIQNFTGFFTPGILVIFLVALFWNRATTLSVLIAAITSLVLSFLIFLFAPDLPFIHRMAIVFLFSGLMCFITVQFQRAKIHNNAIFLNDINFVTSKSFNVNTIVIVGLLVIFYFLLW

Foldseek 3Di:
DVVLVVVVCCCVVPVVQLVVQCVVPVPDPASVCSVVVSLVVDPPVVSVVVVVVVVVVVVVVLVVVLLVQLCCCLPVPVCVPDPDHDDPVVSVVSSVVSSVVVVVVCVVVVCVQPVPDRDPVLSVLLVVLLQVLLVVLLVCCQAPPQQQDPVLSVQLRVQSNVQSVVCCVPPVVDRSVVSSVVSNVVSNVSSVVVSVVVVGDGDPSGHDCVVPDPDDDPVVVVVVVVSVVVVVVVVVVVD

pLDDT: mean 91.49, std 5.94, range [66.75, 97.81]